Protein AF-A0AAD5XD16-F1 (afdb_monomer_lite)

Radius of gyration: 29.15 Å; chains: 1; bounding box: 77×68×54 Å

pLDDT: mean 79.13, std 23.26, range [34.31, 98.69]

InterPro domains:
  IPR008979 Galactose-binding-like domain superfamily [SSF49785] (7-141)
  IPR033558 Intraflagellar transport protein 25 [PTHR33906] (13-146)

Organism: NCBI:txid109957

Secondary structure (DSSP, 8-state):
-------EE--S-EEEEES---TTS-GGGGGSS-SSS-EE--SSSPEEEEEEEEEEEEEEEEEEEEESEEEEEEEEE-SSSS--PEEEEEEE-PPPTTSPPEEEEEEPPGGG-SGGG-EEEEEEEEEEESSS--EEEEEEEEEEEPPP--------------------------------------------------

Foldseek 3Di:
DDPPVPWAWQPPKDKDDWPDDDPQQGCCQQAPPDLPGWHKDDAADWIKIKIFGPAWWQWFKKKWWKAQFFKKWKWFFNDPDPDPTHTQDIDGFDHDPPRGTGIDMDTRDPVQPDSRNTGRMMMMIRGDGNDRMMITRYMIITTGHDDDDPPPPDDPDDDDDDDDDDDDDDDDDDDDDDDDDDDDDDDDDDDDDDDDDD

Sequence (198 aa):
MSLDSTSSNISHLRVSMATSADSRFPIENIIDGTSKSFWVSTGLYPQEFIISLPTLYVVKKITIWSMKVAAWTISRTGNEKKFDFDEFYSEEIEDSPDLSLQLTTFTVAYSDLSCASAAKHIKFTIQRGHNDFCAVHRVVIQGEAVPEREENIHERGTARSDTDDSDENENEERSDRGGDGEKSRNSRVVVVGGRKQK

Structure (mmCIF, N/CA/C/O backbone):
data_AF-A0AAD5XD16-F1
#
_entry.id   AF-A0AAD5XD16-F1
#
loop_
_atom_site.group_PDB
_atom_site.id
_atom_site.type_symbol
_atom_site.label_atom_id
_atom_site.label_alt_id
_atom_site.label_comp_id
_atom_site.label_asym_id
_atom_site.label_entity_id
_atom_site.label_seq_id
_atom_site.pdbx_PDB_ins_code
_atom_site.Cartn_x
_atom_site.Cartn_y
_atom_site.Cartn_z
_atom_site.occupancy
_atom_site.B_iso_or_equiv
_atom_site.auth_seq_id
_atom_site.auth_comp_id
_atom_site.auth_asym_id
_atom_site.auth_atom_id
_atom_site.pdbx_PDB_model_num
ATOM 1 N N . MET A 1 1 ? 9.671 2.032 35.298 1.00 35.72 1 MET A N 1
ATOM 2 C CA . MET A 1 1 ? 9.586 0.954 34.291 1.00 35.72 1 MET A CA 1
ATOM 3 C C . MET A 1 1 ? 8.811 1.525 33.120 1.00 35.72 1 MET A C 1
ATOM 5 O O . MET A 1 1 ? 7.655 1.873 33.307 1.00 35.72 1 MET A O 1
ATOM 9 N N . SER A 1 2 ? 9.485 1.779 31.998 1.00 38.62 2 SER A N 1
ATOM 10 C CA . SER A 1 2 ? 8.863 2.381 30.814 1.00 38.62 2 SER A CA 1
ATOM 11 C C . SER A 1 2 ? 8.093 1.292 30.072 1.00 38.62 2 SER A C 1
ATOM 13 O O . SER A 1 2 ? 8.678 0.256 29.766 1.00 38.62 2 SER A O 1
ATOM 15 N N . LEU A 1 3 ? 6.795 1.490 29.843 1.00 42.66 3 LEU A N 1
ATOM 16 C CA . LEU A 1 3 ? 6.009 0.632 28.958 1.00 42.66 3 LEU A CA 1
ATOM 17 C C . LEU A 1 3 ? 6.445 0.949 27.530 1.00 42.66 3 LEU A C 1
ATOM 19 O O . LEU A 1 3 ? 6.000 1.930 26.941 1.00 42.66 3 LEU A O 1
ATOM 23 N N . ASP A 1 4 ? 7.370 0.154 27.009 1.00 44.97 4 ASP A N 1
ATOM 24 C CA . ASP A 1 4 ? 7.726 0.183 25.598 1.00 44.97 4 ASP A CA 1
ATOM 25 C C . ASP A 1 4 ? 6.570 -0.490 24.844 1.00 44.97 4 ASP A C 1
ATOM 27 O O . ASP A 1 4 ? 6.489 -1.718 24.764 1.00 44.97 4 ASP A O 1
ATOM 31 N N . SER A 1 5 ? 5.589 0.310 24.411 1.00 53.25 5 SER A N 1
ATOM 32 C CA . SER A 1 5 ? 4.472 -0.161 23.587 1.00 53.25 5 SER A CA 1
ATOM 33 C C . SER A 1 5 ? 5.071 -0.686 22.285 1.00 53.25 5 SER A C 1
ATOM 35 O O . SER A 1 5 ? 5.467 0.076 21.404 1.00 53.25 5 SER A O 1
ATOM 37 N N . THR A 1 6 ? 5.274 -2.000 22.205 1.00 57.94 6 THR A N 1
ATOM 38 C CA . THR A 1 6 ? 5.971 -2.613 21.078 1.00 57.94 6 THR A CA 1
ATOM 39 C C . THR A 1 6 ? 5.016 -2.600 19.891 1.00 57.94 6 THR A C 1
ATOM 41 O O . THR A 1 6 ? 4.072 -3.389 19.836 1.00 57.94 6 THR A O 1
ATOM 44 N N . SER A 1 7 ? 5.217 -1.674 18.953 1.00 70.00 7 SER A N 1
ATOM 45 C CA . SER A 1 7 ? 4.398 -1.591 17.744 1.00 70.00 7 SER A CA 1
ATOM 46 C C . SER A 1 7 ? 4.435 -2.932 17.004 1.00 70.00 7 SER A C 1
ATOM 48 O O . SER A 1 7 ? 5.507 -3.467 16.709 1.00 70.00 7 SER A O 1
ATOM 50 N N . SER A 1 8 ? 3.262 -3.496 16.723 1.00 89.06 8 SER A N 1
ATOM 51 C CA . SER A 1 8 ? 3.127 -4.853 16.183 1.00 89.06 8 SER A CA 1
ATOM 52 C C . SER A 1 8 ? 2.719 -4.826 14.713 1.00 89.06 8 SER A C 1
ATOM 54 O O . SER A 1 8 ? 2.194 -3.826 14.222 1.00 89.06 8 SER A O 1
ATOM 56 N N . ASN A 1 9 ? 2.978 -5.921 13.992 1.00 95.94 9 ASN A N 1
ATOM 57 C CA . ASN A 1 9 ? 2.457 -6.088 12.637 1.00 95.94 9 ASN A CA 1
ATOM 58 C C . ASN A 1 9 ? 0.928 -6.148 12.694 1.00 95.94 9 ASN A C 1
ATOM 60 O O . ASN A 1 9 ? 0.368 -6.984 13.402 1.00 95.94 9 ASN A O 1
ATOM 64 N N . ILE A 1 10 ? 0.264 -5.302 11.912 1.00 96.25 10 ILE A N 1
ATOM 65 C CA . ILE A 1 10 ? -1.191 -5.318 11.799 1.00 96.25 10 ILE A CA 1
ATOM 66 C C . ILE A 1 10 ? -1.591 -6.534 10.959 1.00 96.25 10 ILE A C 1
ATOM 68 O O . ILE A 1 10 ? -1.175 -6.674 9.808 1.00 96.25 10 ILE A O 1
ATOM 72 N N . SER A 1 11 ? -2.389 -7.425 11.543 1.00 95.50 11 SER A N 1
ATOM 73 C CA . SER A 1 11 ? -2.959 -8.593 10.871 1.00 95.50 11 SER A CA 1
ATOM 74 C C . SER A 1 11 ? -4.363 -8.298 10.326 1.00 95.50 11 SER A C 1
ATOM 76 O O . SER A 1 11 ? -4.919 -7.224 10.543 1.00 95.50 11 SER A O 1
ATOM 78 N N . HIS A 1 12 ? -4.942 -9.254 9.589 1.00 95.56 12 HIS A N 1
ATOM 79 C CA . HIS A 1 12 ? -6.301 -9.157 9.025 1.00 95.56 12 HIS A CA 1
ATOM 80 C C . HIS A 1 12 ? -6.532 -7.936 8.122 1.00 95.56 12 HIS A C 1
ATOM 82 O O . HIS A 1 12 ? -7.650 -7.431 8.009 1.00 95.56 12 HIS A O 1
ATOM 88 N N . LEU A 1 13 ? -5.471 -7.491 7.450 1.00 98.00 13 LEU A N 1
ATOM 89 C CA . LEU A 1 13 ? -5.547 -6.482 6.404 1.00 98.00 13 LEU A CA 1
ATOM 90 C C . LEU A 1 13 ? -6.487 -6.952 5.290 1.00 98.00 13 LEU A C 1
ATOM 92 O O . LEU A 1 13 ? -6.561 -8.144 4.978 1.00 98.00 13 LEU A O 1
ATOM 96 N N . ARG A 1 14 ? -7.187 -6.008 4.660 1.00 98.00 14 ARG A N 1
ATOM 97 C CA . ARG A 1 14 ? -7.963 -6.275 3.445 1.00 98.00 14 ARG A CA 1
ATOM 98 C C . ARG A 1 14 ? -7.629 -5.267 2.373 1.00 98.00 14 ARG A C 1
ATOM 100 O O . ARG A 1 14 ? -7.673 -4.065 2.624 1.00 98.00 14 ARG A O 1
ATOM 107 N N . VAL A 1 15 ? -7.370 -5.739 1.162 1.00 97.12 15 VAL A N 1
ATOM 108 C CA . VAL A 1 15 ? -7.329 -4.839 0.015 1.00 97.12 15 VAL A CA 1
ATOM 109 C C . VAL A 1 15 ? -8.758 -4.532 -0.404 1.00 97.12 15 VAL A C 1
ATOM 111 O O . VAL A 1 15 ? -9.617 -5.407 -0.445 1.00 97.12 15 VAL A O 1
ATOM 114 N N . SER A 1 16 ? -9.033 -3.256 -0.629 1.00 94.62 16 SER A N 1
ATOM 115 C CA . SER A 1 16 ? -10.391 -2.755 -0.815 1.00 94.62 16 SER A CA 1
ATOM 116 C C . SER A 1 16 ? -10.611 -2.042 -2.146 1.00 94.62 16 SER A C 1
ATOM 118 O O . SER A 1 16 ? -11.752 -1.731 -2.483 1.00 94.62 16 SER A O 1
ATOM 120 N N . MET A 1 17 ? -9.522 -1.776 -2.869 1.00 95.94 17 MET A N 1
ATOM 121 C CA . MET A 1 17 ? -9.494 -1.215 -4.213 1.00 95.94 17 MET A CA 1
ATOM 122 C C . MET A 1 17 ? -8.108 -1.461 -4.814 1.00 95.94 17 MET A C 1
ATOM 124 O O . MET A 1 17 ? -7.110 -1.351 -4.099 1.00 95.94 17 MET A O 1
ATOM 128 N N . ALA A 1 18 ? -8.059 -1.709 -6.119 1.00 97.25 18 ALA A N 1
ATOM 129 C CA . ALA A 1 18 ? -6.879 -1.533 -6.952 1.00 97.25 18 ALA A CA 1
ATOM 130 C C . ALA A 1 18 ? -7.304 -1.010 -8.323 1.00 97.25 18 ALA A C 1
ATOM 132 O O . ALA A 1 18 ? -8.383 -1.334 -8.815 1.00 97.25 18 ALA A O 1
ATOM 133 N N . THR A 1 19 ? -6.449 -0.202 -8.930 1.00 95.50 19 THR A N 1
ATOM 134 C CA . THR A 1 19 ? -6.629 0.332 -10.293 1.00 95.50 19 THR A CA 1
ATOM 135 C C . THR A 1 19 ? -6.419 -0.723 -11.381 1.00 95.50 19 THR A C 1
ATOM 137 O O . THR A 1 19 ? -6.989 -0.603 -12.461 1.00 95.50 19 THR A O 1
ATOM 140 N N . SER A 1 20 ? -5.659 -1.781 -11.080 1.00 94.06 20 SER A N 1
ATOM 141 C CA . SER A 1 20 ? -5.375 -2.895 -11.988 1.00 94.06 20 SER A CA 1
ATOM 142 C C . SER A 1 20 ? -5.790 -4.233 -11.390 1.00 94.06 20 SER A C 1
ATOM 144 O O . SER A 1 20 ? -5.615 -4.462 -10.192 1.00 94.06 20 SER A O 1
ATOM 146 N N . ALA A 1 21 ? -6.312 -5.122 -12.236 1.00 92.06 21 ALA A N 1
ATOM 147 C CA . ALA A 1 21 ? -6.878 -6.406 -11.828 1.00 92.06 21 ALA A CA 1
ATOM 148 C C . ALA A 1 21 ? -6.532 -7.522 -12.831 1.00 92.06 21 ALA A C 1
ATOM 150 O O . ALA A 1 21 ? -7.394 -8.022 -13.554 1.00 92.06 21 ALA A O 1
ATOM 151 N N . ASP A 1 22 ? -5.260 -7.926 -12.879 1.00 94.00 22 ASP A N 1
ATOM 152 C CA . ASP A 1 22 ? -4.870 -9.166 -13.558 1.00 94.00 22 ASP A CA 1
ATOM 153 C C . ASP A 1 22 ? -5.142 -10.362 -12.634 1.00 94.00 22 ASP A C 1
ATOM 155 O O . ASP A 1 22 ? -4.536 -10.495 -11.574 1.00 94.00 22 ASP A O 1
ATOM 159 N N . SER A 1 23 ? -6.036 -11.262 -13.049 1.00 94.25 23 SER A N 1
ATOM 160 C CA . SER A 1 23 ? -6.409 -12.458 -12.273 1.00 94.25 23 SER A CA 1
ATOM 161 C C . SER A 1 23 ? -5.243 -13.395 -11.925 1.00 94.25 23 SER A C 1
ATOM 163 O O . SER A 1 23 ? -5.351 -14.173 -10.979 1.00 94.25 23 SER A O 1
ATOM 165 N N . ARG A 1 24 ? -4.128 -13.336 -12.668 1.00 96.50 24 ARG A N 1
ATOM 166 C CA . ARG A 1 24 ? -2.917 -14.132 -12.400 1.00 96.50 24 ARG A CA 1
ATOM 167 C C . ARG A 1 24 ? -2.070 -13.538 -11.276 1.00 96.50 24 ARG A C 1
ATOM 169 O O . ARG A 1 24 ? -1.304 -14.262 -10.645 1.00 96.50 24 ARG A O 1
ATOM 176 N N . PHE A 1 25 ? -2.212 -12.235 -11.039 1.00 96.69 25 PHE A N 1
ATOM 177 C CA . PHE A 1 25 ? -1.452 -11.447 -10.071 1.00 96.69 25 PHE A CA 1
ATOM 178 C C . PHE A 1 25 ? -2.421 -10.622 -9.205 1.00 96.69 25 PHE A C 1
ATOM 180 O O . PHE A 1 25 ? -2.408 -9.388 -9.261 1.00 96.69 25 PHE A O 1
ATOM 187 N N . PRO A 1 26 ? -3.319 -11.292 -8.454 1.00 9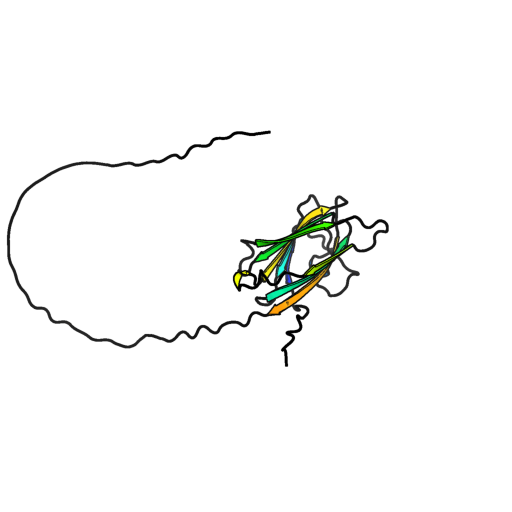7.00 26 PRO A N 1
ATOM 188 C CA . PRO A 1 26 ? -4.368 -10.628 -7.690 1.00 97.00 26 PRO A CA 1
ATOM 189 C C . PRO A 1 26 ? -3.789 -9.683 -6.634 1.00 97.00 26 PRO A C 1
ATOM 191 O O . PRO A 1 26 ? -2.705 -9.911 -6.093 1.00 97.00 26 PRO A O 1
ATOM 194 N N . ILE A 1 27 ? -4.526 -8.616 -6.323 1.00 97.81 27 ILE A N 1
ATOM 195 C CA . ILE A 1 27 ? -4.061 -7.576 -5.398 1.00 97.81 27 ILE A CA 1
ATOM 196 C C . ILE A 1 27 ? -3.831 -8.110 -3.978 1.00 97.81 27 ILE A C 1
ATOM 198 O O . ILE A 1 27 ? -2.969 -7.624 -3.250 1.00 97.81 27 ILE A O 1
ATOM 202 N N . GLU A 1 28 ? -4.548 -9.158 -3.588 1.00 97.81 28 GLU A N 1
ATOM 203 C CA . GLU A 1 28 ? -4.430 -9.817 -2.290 1.00 97.81 28 GLU A CA 1
ATOM 204 C C . GLU A 1 28 ? -3.030 -10.396 -2.041 1.00 97.81 28 GLU A C 1
ATOM 206 O O . GLU A 1 28 ? -2.632 -10.525 -0.882 1.00 97.81 28 GLU A O 1
ATOM 211 N N . ASN A 1 29 ? -2.254 -10.663 -3.100 1.00 98.44 29 ASN A N 1
ATOM 212 C CA . ASN A 1 29 ? -0.873 -11.135 -2.991 1.00 98.44 29 ASN A CA 1
ATOM 213 C C . ASN A 1 29 ? 0.009 -10.182 -2.171 1.00 98.44 29 ASN A C 1
ATOM 215 O O . ASN A 1 29 ? 0.912 -10.633 -1.482 1.00 98.44 29 ASN A O 1
ATOM 219 N N . ILE A 1 30 ? -0.267 -8.871 -2.169 1.00 98.50 30 ILE A N 1
ATOM 220 C CA . ILE A 1 30 ? 0.584 -7.906 -1.453 1.00 98.50 30 ILE A CA 1
ATOM 221 C C . ILE A 1 30 ? 0.497 -8.042 0.079 1.00 98.50 30 ILE A C 1
ATOM 223 O O . ILE A 1 30 ? 1.334 -7.486 0.789 1.00 98.50 30 ILE A O 1
ATOM 227 N N . ILE A 1 31 ? -0.517 -8.738 0.605 1.00 98.19 31 ILE A N 1
ATOM 228 C CA . ILE A 1 31 ? -0.761 -8.917 2.047 1.00 98.19 31 ILE A CA 1
ATOM 229 C C . ILE A 1 31 ? -0.809 -10.395 2.472 1.00 98.19 31 ILE A C 1
ATOM 231 O O . ILE A 1 31 ? -1.225 -10.697 3.591 1.00 98.19 31 ILE A O 1
ATOM 235 N N . ASP A 1 32 ? -0.375 -11.324 1.619 1.00 96.94 32 ASP A N 1
ATOM 236 C CA . ASP A 1 32 ? -0.444 -12.771 1.884 1.00 96.94 32 ASP A CA 1
ATOM 237 C C . ASP A 1 32 ? 0.680 -13.303 2.804 1.00 96.94 32 ASP A C 1
ATOM 239 O O . ASP A 1 32 ? 0.681 -14.467 3.210 1.00 96.94 32 ASP A O 1
ATOM 243 N N . GLY A 1 33 ? 1.634 -12.440 3.163 1.00 94.62 33 GLY A N 1
ATOM 244 C CA . GLY A 1 33 ? 2.733 -12.746 4.076 1.00 94.62 33 GLY A CA 1
ATOM 245 C C . GLY A 1 33 ? 4.003 -13.292 3.416 1.00 94.62 33 GLY A C 1
ATOM 246 O O . GLY A 1 33 ? 4.981 -13.534 4.132 1.00 94.62 33 GLY A O 1
ATOM 247 N N . THR A 1 34 ? 4.048 -13.433 2.089 1.00 95.69 34 THR A N 1
ATOM 248 C CA . THR A 1 34 ? 5.254 -13.794 1.325 1.00 95.69 34 THR A CA 1
ATOM 249 C C . THR A 1 34 ? 5.676 -12.658 0.385 1.00 95.69 34 THR A C 1
ATOM 251 O O . THR A 1 34 ? 5.002 -11.647 0.271 1.00 95.69 34 THR A O 1
ATOM 254 N N . SER A 1 35 ? 6.861 -12.764 -0.219 1.00 95.62 35 SER A N 1
ATOM 255 C CA . SER A 1 35 ? 7.341 -11.860 -1.281 1.00 95.62 35 SER A CA 1
ATOM 256 C C . SER A 1 35 ? 7.492 -12.573 -2.631 1.00 95.62 35 SER A C 1
ATOM 258 O O . SER A 1 35 ? 8.061 -12.026 -3.574 1.00 95.62 35 SER A O 1
ATOM 260 N N . LYS A 1 36 ? 7.035 -13.831 -2.711 1.00 96.56 36 LYS A N 1
ATOM 261 C CA . LYS A 1 36 ? 7.118 -14.673 -3.916 1.00 96.56 36 LYS A CA 1
ATOM 262 C C . LYS A 1 36 ? 5.956 -14.438 -4.884 1.00 96.56 36 LYS A C 1
ATOM 264 O O . LYS A 1 36 ? 6.118 -14.647 -6.080 1.00 96.56 36 LYS A O 1
ATOM 269 N N . SER A 1 37 ? 4.802 -14.056 -4.355 1.00 97.62 37 SER A N 1
ATOM 270 C CA . SER A 1 37 ? 3.632 -13.592 -5.095 1.00 97.62 37 SER A CA 1
ATOM 271 C C . SER A 1 37 ? 3.691 -12.067 -5.225 1.00 97.62 37 SER A C 1
ATOM 273 O O . SER A 1 37 ? 4.488 -11.408 -4.553 1.00 97.62 37 SER A O 1
ATOM 275 N N . PHE A 1 38 ? 2.896 -11.507 -6.135 1.00 98.31 38 PHE A N 1
ATOM 276 C CA . PHE A 1 38 ? 2.814 -10.062 -6.327 1.00 98.31 38 PHE A CA 1
ATOM 277 C C . PHE A 1 38 ? 1.514 -9.655 -7.011 1.00 98.31 38 PHE A C 1
ATOM 279 O O . PHE A 1 38 ? 0.863 -10.463 -7.679 1.00 98.31 38 PHE A O 1
ATOM 286 N N . TRP A 1 39 ? 1.174 -8.383 -6.852 1.00 98.38 39 TRP A N 1
ATOM 287 C CA . TRP A 1 39 ? 0.275 -7.658 -7.737 1.00 98.38 39 TRP A CA 1
ATOM 288 C C . TRP A 1 39 ? 1.086 -6.911 -8.787 1.00 98.38 39 TRP A C 1
ATOM 290 O O . TRP A 1 39 ? 2.184 -6.434 -8.493 1.00 98.38 39 TRP A O 1
ATOM 300 N N . VAL A 1 40 ? 0.541 -6.784 -9.993 1.00 97.50 40 VAL A N 1
ATOM 301 C CA . VAL A 1 40 ? 1.161 -6.029 -11.084 1.00 97.50 40 VAL A CA 1
ATOM 302 C C . VAL A 1 40 ? 0.229 -4.917 -11.547 1.00 97.50 40 VAL A C 1
ATOM 304 O O . VAL A 1 40 ? -0.982 -5.119 -11.678 1.00 97.50 40 VAL A O 1
ATOM 307 N N . SER A 1 41 ? 0.793 -3.742 -11.812 1.00 96.19 41 SER A N 1
ATOM 308 C CA . SER A 1 41 ? 0.053 -2.686 -12.486 1.00 96.19 41 SER A CA 1
ATOM 309 C C . SER A 1 41 ? -0.188 -3.047 -13.951 1.00 96.19 41 SER A C 1
ATOM 311 O O . SER A 1 41 ? 0.607 -3.730 -14.595 1.00 96.19 41 SER A O 1
ATOM 313 N N . THR A 1 42 ? -1.287 -2.549 -14.500 1.00 89.44 42 THR A N 1
ATOM 314 C CA . THR A 1 42 ? -1.633 -2.648 -15.914 1.00 89.44 42 THR A CA 1
ATOM 315 C C . THR A 1 42 ? -2.090 -1.274 -16.394 1.00 89.44 42 THR A C 1
ATOM 317 O O . THR A 1 42 ? -3.119 -0.765 -15.957 1.00 89.44 42 THR A O 1
ATOM 320 N N . GLY A 1 43 ? -1.324 -0.657 -17.292 1.00 79.25 43 GLY A N 1
ATOM 321 C CA . GLY A 1 43 ? -1.666 0.621 -17.910 1.00 79.25 43 GLY A CA 1
ATOM 322 C C . GLY A 1 43 ? -0.798 1.776 -17.423 1.00 79.25 43 GLY A C 1
ATOM 323 O O . GLY A 1 43 ? 0.321 1.581 -16.967 1.00 79.25 43 GLY A O 1
ATOM 324 N N . LEU A 1 44 ? -1.318 2.993 -17.572 1.00 91.31 44 LEU A N 1
ATOM 325 C CA . LEU A 1 44 ? -0.585 4.227 -17.297 1.00 91.31 44 LEU A CA 1
ATOM 326 C C . LEU A 1 44 ? -0.612 4.579 -15.807 1.00 91.31 44 LEU A C 1
ATOM 328 O O . LEU A 1 44 ? -1.551 4.231 -15.092 1.00 91.31 44 LEU A O 1
ATOM 332 N N . TYR A 1 45 ? 0.408 5.303 -15.357 1.00 96.75 45 TYR A N 1
ATOM 333 C CA . TYR A 1 45 ? 0.437 5.906 -14.027 1.00 96.75 45 TYR A CA 1
ATOM 334 C C . TYR A 1 45 ? -0.484 7.143 -13.957 1.00 96.75 45 TYR A C 1
ATOM 336 O O . TYR A 1 45 ? -0.660 7.822 -14.974 1.00 96.75 45 TYR A O 1
ATOM 344 N N . PRO A 1 46 ? -1.050 7.472 -12.780 1.00 97.62 46 PRO A N 1
ATOM 345 C CA . PRO A 1 46 ? -0.838 6.821 -11.489 1.00 97.62 46 PRO A CA 1
ATOM 346 C C . PRO A 1 46 ? -1.602 5.502 -11.336 1.00 97.62 46 PRO A C 1
ATOM 348 O O . PRO A 1 46 ? -2.693 5.323 -11.871 1.00 97.62 46 PRO A O 1
ATOM 351 N N . GLN A 1 47 ? -1.026 4.587 -10.561 1.00 97.62 47 GLN A N 1
ATOM 352 C CA . GLN A 1 47 ? -1.650 3.317 -10.194 1.00 97.62 47 GLN A CA 1
ATOM 353 C C . GLN A 1 47 ? -1.836 3.284 -8.683 1.00 97.62 47 GLN A C 1
ATOM 355 O O . GLN A 1 47 ? -0.912 3.578 -7.932 1.00 97.62 47 GLN A O 1
ATOM 360 N N . GLU A 1 48 ? -3.036 2.952 -8.228 1.00 97.62 48 GLU A N 1
ATOM 361 C CA . GLU A 1 48 ? -3.404 3.011 -6.815 1.00 97.62 48 GLU A CA 1
ATOM 362 C C . GLU A 1 48 ? -3.946 1.683 -6.297 1.00 97.62 48 GLU A C 1
ATOM 364 O O . GLU A 1 48 ? -4.607 0.938 -7.031 1.00 97.62 48 GLU A O 1
ATOM 369 N N . PHE A 1 49 ? -3.739 1.448 -5.002 1.00 98.31 49 PHE A N 1
ATOM 370 C CA . PHE A 1 49 ? -4.482 0.469 -4.215 1.00 98.31 49 PHE A CA 1
ATOM 371 C C . PHE A 1 49 ? -4.714 0.967 -2.786 1.00 98.31 49 PHE A C 1
ATOM 373 O O . PHE A 1 49 ? -3.991 1.822 -2.269 1.00 98.31 49 PHE A O 1
ATOM 380 N N . ILE A 1 50 ? -5.747 0.424 -2.142 1.00 98.56 50 ILE A N 1
ATOM 381 C CA . ILE A 1 50 ? -6.153 0.813 -0.787 1.00 98.56 50 ILE A CA 1
ATOM 382 C C . ILE A 1 50 ? -6.185 -0.412 0.119 1.00 98.56 50 ILE A C 1
ATOM 384 O O . ILE A 1 50 ? -7.006 -1.315 -0.082 1.00 98.56 50 ILE A O 1
ATOM 388 N N . ILE A 1 51 ? -5.367 -0.392 1.170 1.00 98.56 51 ILE A N 1
ATOM 389 C CA . ILE A 1 51 ? -5.398 -1.375 2.255 1.00 98.56 51 ILE A CA 1
ATOM 390 C C . ILE A 1 51 ? -6.262 -0.827 3.393 1.00 98.56 51 ILE A C 1
ATOM 392 O O . ILE A 1 51 ? -6.039 0.271 3.897 1.00 98.56 51 ILE A O 1
ATOM 396 N N . SER A 1 52 ? -7.260 -1.605 3.797 1.00 98.25 52 SER A N 1
ATOM 397 C CA . SER A 1 52 ? -8.102 -1.351 4.965 1.00 98.25 52 SER A CA 1
ATOM 398 C C . SER A 1 52 ? -7.575 -2.119 6.170 1.00 98.25 52 SER A C 1
ATOM 400 O O . SER A 1 52 ? -7.267 -3.311 6.071 1.00 98.25 52 SER A O 1
ATOM 402 N N . LEU A 1 53 ? -7.488 -1.421 7.298 1.00 97.50 53 LEU A N 1
ATOM 403 C CA . LEU A 1 53 ? -7.097 -1.966 8.591 1.00 97.50 53 LEU A CA 1
ATOM 404 C C . LEU A 1 53 ? -8.344 -2.509 9.314 1.00 97.50 53 LEU A C 1
ATOM 406 O O . LEU A 1 53 ? -9.452 -2.015 9.076 1.00 97.50 53 LEU A O 1
ATOM 410 N N . PRO A 1 54 ? -8.209 -3.524 10.189 1.00 96.25 54 PRO A N 1
ATOM 411 C CA . PRO A 1 54 ? -9.370 -4.120 10.855 1.00 96.25 54 PRO A CA 1
ATOM 412 C C . PRO A 1 54 ? -10.095 -3.113 11.764 1.00 96.25 54 PRO A C 1
ATOM 414 O O . PRO A 1 54 ? -11.322 -3.076 11.809 1.00 96.25 54 PRO A O 1
ATOM 417 N N . THR A 1 55 ? -9.343 -2.226 12.413 1.00 94.38 55 THR A N 1
ATOM 418 C CA . THR A 1 55 ? -9.827 -1.127 13.268 1.00 94.38 55 THR A CA 1
ATOM 419 C C . THR A 1 55 ? -9.005 0.136 12.957 1.00 94.38 55 THR A C 1
ATOM 421 O O . THR A 1 55 ? -8.181 0.113 12.041 1.00 94.38 55 THR A O 1
ATOM 424 N N . LEU A 1 56 ? -9.230 1.243 13.661 1.00 94.00 56 LEU A N 1
ATOM 425 C CA . LEU A 1 56 ? -8.321 2.384 13.640 1.00 94.00 56 LEU A CA 1
ATOM 426 C C . LEU A 1 56 ? -6.957 2.015 14.235 1.00 94.00 56 LEU A C 1
ATOM 428 O O . LEU A 1 56 ? -6.871 1.428 15.314 1.00 94.00 56 LEU A O 1
ATOM 432 N N . TYR A 1 57 ? -5.883 2.394 13.547 1.00 93.88 57 TYR A N 1
ATOM 433 C CA . TYR A 1 57 ? -4.513 2.241 14.037 1.00 93.88 57 TYR A CA 1
ATOM 434 C C . TYR A 1 57 ? -3.725 3.533 13.906 1.00 93.88 57 TYR A C 1
ATOM 436 O O . TYR A 1 57 ? -3.774 4.204 12.877 1.00 93.88 57 TYR A O 1
ATOM 444 N N . VAL A 1 58 ? -2.889 3.811 14.900 1.00 92.25 58 VAL A N 1
ATOM 445 C CA . VAL A 1 58 ? -1.763 4.728 14.736 1.00 92.25 58 VAL A CA 1
ATOM 446 C C . VAL A 1 58 ? -0.647 3.963 14.031 1.00 92.25 58 VAL A C 1
ATOM 448 O O . VAL A 1 58 ? -0.004 3.091 14.622 1.00 92.25 58 VAL A O 1
ATOM 451 N N . VAL A 1 59 ? -0.435 4.266 12.752 1.00 92.62 59 VAL A N 1
ATOM 452 C CA . VAL A 1 59 ? 0.617 3.645 11.935 1.00 92.62 59 VAL A CA 1
ATOM 453 C C . VAL A 1 59 ? 1.978 4.175 12.376 1.00 92.62 59 VAL A C 1
ATOM 455 O O . VAL A 1 59 ? 2.154 5.374 12.565 1.00 92.62 59 VAL A O 1
ATOM 458 N N . LYS A 1 60 ? 2.948 3.277 12.542 1.00 92.12 60 LYS A N 1
ATOM 459 C CA . LYS A 1 60 ? 4.300 3.589 13.030 1.00 92.12 60 LYS A CA 1
ATOM 460 C C . LYS A 1 60 ? 5.364 3.323 11.987 1.00 92.12 60 LYS A C 1
ATOM 462 O O . LYS A 1 60 ? 6.338 4.062 11.903 1.00 92.12 60 LYS A O 1
ATOM 467 N N . LYS A 1 61 ? 5.188 2.270 11.193 1.00 94.50 61 LYS A N 1
ATOM 468 C CA . LYS A 1 61 ? 6.144 1.879 10.163 1.00 94.50 61 LYS A CA 1
ATOM 469 C C . LYS A 1 61 ? 5.440 1.149 9.036 1.00 94.50 61 LYS A C 1
ATOM 471 O O . LYS A 1 61 ? 4.533 0.353 9.277 1.00 94.50 61 LYS A O 1
ATOM 476 N N . ILE A 1 62 ? 5.888 1.412 7.819 1.00 97.19 62 ILE A N 1
ATOM 477 C CA . ILE A 1 62 ? 5.475 0.679 6.630 1.00 97.19 62 ILE A CA 1
ATOM 478 C C . ILE A 1 62 ? 6.736 0.170 5.941 1.00 97.19 62 ILE A C 1
ATOM 480 O O . ILE A 1 62 ? 7.718 0.899 5.788 1.00 97.19 62 ILE A O 1
ATOM 484 N N . THR A 1 63 ? 6.700 -1.096 5.538 1.00 98.38 63 THR A N 1
ATOM 485 C CA . THR A 1 63 ? 7.729 -1.719 4.711 1.00 98.38 63 THR A CA 1
ATOM 486 C C . THR A 1 63 ? 7.085 -2.300 3.458 1.00 98.38 63 THR A C 1
ATOM 488 O O . THR A 1 63 ? 6.103 -3.040 3.547 1.00 98.38 63 THR A O 1
ATOM 491 N N . ILE A 1 64 ? 7.644 -1.966 2.298 1.00 98.50 64 ILE A N 1
ATOM 492 C CA . ILE A 1 64 ? 7.141 -2.329 0.975 1.00 98.50 64 ILE A CA 1
ATOM 493 C C . ILE A 1 64 ? 8.262 -3.016 0.200 1.00 98.50 64 ILE A C 1
ATOM 495 O O . ILE A 1 64 ? 9.373 -2.495 0.111 1.00 98.50 64 ILE A O 1
ATOM 499 N N . TRP A 1 65 ? 7.946 -4.162 -0.393 1.00 98.50 65 TRP A N 1
ATOM 500 C CA . TRP A 1 65 ? 8.770 -4.812 -1.405 1.00 98.50 65 TRP A CA 1
ATOM 501 C C . TRP A 1 65 ? 8.112 -4.610 -2.763 1.00 98.50 65 TRP A C 1
ATOM 503 O O . TRP A 1 65 ? 6.961 -5.010 -2.958 1.00 98.50 65 TRP A O 1
ATOM 513 N N . SER A 1 66 ? 8.832 -4.000 -3.696 1.00 98.06 66 SER A N 1
ATOM 514 C CA . SER A 1 66 ? 8.314 -3.658 -5.022 1.00 98.06 66 SER A CA 1
ATOM 515 C C . SER A 1 66 ? 9.343 -3.901 -6.126 1.00 98.06 66 SER A C 1
ATOM 517 O O . SER A 1 66 ? 10.499 -4.216 -5.851 1.00 98.06 66 SER A O 1
ATOM 519 N N . MET A 1 67 ? 8.913 -3.800 -7.380 1.00 97.25 67 MET A N 1
ATOM 520 C CA . MET A 1 67 ? 9.780 -3.818 -8.555 1.00 97.25 67 MET A CA 1
ATOM 521 C C . MET A 1 67 ? 9.341 -2.751 -9.546 1.00 97.25 67 MET A C 1
ATOM 523 O O . MET A 1 67 ? 8.147 -2.605 -9.819 1.00 97.25 67 MET A O 1
ATOM 527 N N . LYS A 1 68 ? 10.325 -2.076 -10.147 1.00 96.56 68 LYS A N 1
ATOM 528 C CA . LYS A 1 68 ? 10.136 -1.044 -11.176 1.00 96.56 68 LYS A CA 1
ATOM 529 C C . LYS A 1 68 ? 9.246 0.114 -10.736 1.00 96.56 68 LYS A C 1
ATOM 531 O O . LYS A 1 68 ? 8.683 0.796 -11.589 1.00 96.56 68 LYS A O 1
ATOM 536 N N . VAL A 1 69 ? 9.161 0.392 -9.437 1.00 97.69 69 VAL A N 1
ATOM 537 C CA . VAL A 1 69 ? 8.540 1.630 -8.972 1.00 97.69 69 VAL A CA 1
ATOM 538 C C . VAL A 1 69 ? 9.588 2.732 -8.883 1.00 97.69 69 VAL A C 1
ATOM 540 O O . VAL A 1 69 ? 10.681 2.500 -8.377 1.00 97.69 69 VAL A O 1
ATOM 543 N N . ALA A 1 70 ? 9.248 3.914 -9.393 1.00 97.94 70 ALA A N 1
ATOM 544 C CA . ALA A 1 70 ? 10.109 5.089 -9.373 1.00 97.94 70 ALA A CA 1
ATOM 545 C C . ALA A 1 70 ? 9.644 6.132 -8.357 1.00 97.94 70 ALA A C 1
ATOM 547 O O . ALA A 1 70 ? 10.477 6.830 -7.801 1.00 97.94 70 ALA A O 1
ATOM 548 N N . ALA A 1 71 ? 8.340 6.243 -8.092 1.00 98.38 71 ALA A N 1
ATOM 549 C CA . ALA A 1 71 ? 7.827 7.210 -7.129 1.00 98.38 71 ALA A CA 1
ATOM 550 C C . ALA A 1 71 ? 6.510 6.750 -6.503 1.00 98.38 71 ALA A C 1
ATOM 552 O O . ALA A 1 71 ? 5.607 6.304 -7.221 1.00 98.38 71 ALA A O 1
ATOM 553 N N . TRP A 1 72 ? 6.372 6.935 -5.190 1.00 97.31 72 TRP A N 1
ATOM 554 C CA . TRP A 1 72 ? 5.111 6.737 -4.473 1.00 97.31 72 TRP A CA 1
ATOM 555 C C . TRP A 1 72 ? 4.696 7.984 -3.710 1.00 97.31 72 TRP A C 1
ATOM 557 O O . TRP A 1 72 ? 5.537 8.697 -3.171 1.00 97.31 72 TRP A O 1
ATOM 567 N N . THR A 1 73 ? 3.386 8.151 -3.558 1.00 97.88 73 THR A N 1
ATOM 568 C CA . THR A 1 73 ? 2.800 8.874 -2.430 1.00 97.88 73 THR A CA 1
ATOM 569 C C . THR A 1 73 ? 1.954 7.915 -1.599 1.00 97.88 73 THR A C 1
ATOM 571 O O . THR A 1 73 ? 1.319 6.992 -2.123 1.00 97.88 73 THR A O 1
ATOM 574 N N . ILE A 1 74 ? 1.970 8.095 -0.281 1.00 97.44 74 ILE A N 1
ATOM 575 C CA . ILE A 1 74 ? 1.197 7.288 0.658 1.00 97.44 74 ILE A CA 1
ATOM 576 C C . ILE A 1 74 ? 0.378 8.231 1.523 1.00 97.44 74 ILE A C 1
ATOM 578 O O . ILE A 1 74 ? 0.876 9.181 2.131 1.00 97.44 74 ILE A O 1
ATOM 582 N N . SER A 1 75 ? -0.916 7.954 1.539 1.00 95.88 75 SER A N 1
ATOM 583 C CA . SER A 1 75 ? -1.924 8.771 2.190 1.00 95.88 75 SER A CA 1
ATOM 584 C C . SER A 1 75 ? -2.849 7.892 3.019 1.00 95.88 75 SER A C 1
ATOM 586 O O . SER A 1 75 ? -2.949 6.683 2.794 1.00 95.88 75 SER A O 1
ATOM 588 N N . ARG A 1 76 ? -3.498 8.459 4.028 1.00 95.19 76 ARG A N 1
ATOM 589 C CA . ARG A 1 76 ? -4.379 7.712 4.934 1.00 95.19 76 ARG A CA 1
ATOM 590 C C . ARG A 1 76 ? -5.640 8.498 5.239 1.00 95.19 76 ARG A C 1
ATOM 592 O O . ARG A 1 76 ? -5.667 9.711 5.094 1.00 95.19 76 ARG A O 1
ATOM 599 N N . THR A 1 77 ? -6.658 7.799 5.709 1.00 93.69 77 THR A N 1
ATOM 600 C CA . THR A 1 77 ? -7.835 8.416 6.317 1.00 93.69 77 THR A CA 1
ATOM 601 C C . THR A 1 77 ? -8.276 7.595 7.523 1.00 93.69 77 THR A C 1
ATOM 603 O O . THR A 1 77 ? -8.174 6.362 7.510 1.00 93.69 77 THR A O 1
ATOM 606 N N . GLY A 1 78 ? -8.745 8.276 8.568 1.00 92.50 78 GLY A N 1
ATOM 607 C CA . GLY A 1 78 ? -9.398 7.664 9.730 1.00 92.50 78 GLY A CA 1
ATOM 608 C C . GLY A 1 78 ? -10.897 7.428 9.524 1.00 92.50 78 GLY A C 1
ATOM 609 O O . GLY A 1 78 ? -11.548 6.817 10.366 1.00 92.50 78 GLY A O 1
ATOM 610 N N . ASN A 1 79 ? -11.465 7.898 8.413 1.00 90.19 79 ASN A N 1
ATOM 611 C CA . ASN A 1 79 ? -12.884 7.735 8.123 1.00 90.19 79 ASN A CA 1
ATOM 612 C C . ASN A 1 79 ? -13.207 6.287 7.721 1.00 90.19 79 ASN A C 1
ATOM 614 O O . ASN A 1 79 ? -12.410 5.629 7.060 1.00 90.19 79 ASN A O 1
ATOM 618 N N . GLU A 1 80 ? -14.422 5.819 8.023 1.00 91.31 80 GLU A N 1
ATOM 619 C CA . GLU A 1 80 ? -14.939 4.533 7.505 1.00 91.31 80 GLU A CA 1
ATOM 620 C C . GLU A 1 80 ? -15.166 4.553 5.984 1.00 91.31 80 GLU A C 1
ATOM 622 O O . GLU A 1 80 ? -15.257 3.519 5.320 1.00 91.31 80 GLU A O 1
ATOM 627 N N . LYS A 1 81 ? -15.297 5.751 5.408 1.00 91.56 81 LYS A N 1
ATOM 628 C CA . LYS A 1 81 ? -15.397 5.931 3.963 1.00 91.56 81 LYS A CA 1
ATOM 629 C C . LYS A 1 81 ? -14.004 6.187 3.386 1.00 91.56 81 LYS A C 1
ATOM 631 O O . LYS A 1 81 ? -13.210 6.930 3.947 1.00 91.56 81 LYS A O 1
ATOM 636 N N . LYS A 1 82 ? -13.734 5.604 2.217 1.00 92.25 82 LYS A N 1
ATOM 637 C CA . LYS A 1 82 ? -12.433 5.646 1.527 1.00 92.25 82 LYS A CA 1
ATOM 638 C C . LYS A 1 82 ? -12.278 6.917 0.679 1.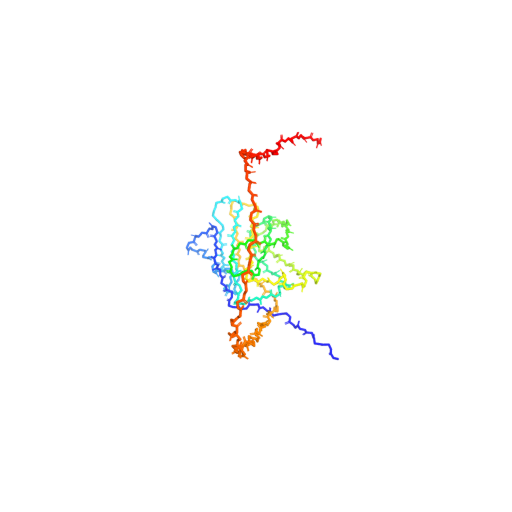00 92.25 82 LYS A C 1
ATOM 640 O O . LYS A 1 82 ? -12.142 6.830 -0.539 1.00 92.25 82 LYS A O 1
ATOM 645 N N . PHE A 1 83 ? -12.346 8.086 1.302 1.00 89.00 83 PHE A N 1
ATOM 646 C CA . PHE A 1 83 ? -12.065 9.382 0.673 1.00 89.00 83 PHE A CA 1
ATOM 647 C C . PHE A 1 83 ? -11.465 10.351 1.704 1.00 89.00 83 PHE A C 1
ATOM 649 O O . PHE A 1 83 ? -11.322 9.977 2.867 1.00 89.00 83 PHE A O 1
ATOM 656 N N . ASP A 1 84 ? -11.095 11.561 1.270 1.00 90.44 84 ASP A N 1
ATOM 657 C CA . ASP A 1 84 ? -10.385 12.562 2.084 1.00 90.44 84 ASP A CA 1
ATOM 658 C C . ASP A 1 84 ? -9.132 11.961 2.731 1.00 90.44 84 ASP A C 1
ATOM 660 O O . ASP A 1 84 ? -9.020 11.821 3.947 1.00 90.44 84 ASP A O 1
ATOM 664 N N . PHE A 1 85 ? -8.227 11.497 1.867 1.00 93.75 85 PHE A N 1
ATOM 665 C CA . PHE A 1 85 ? -6.942 10.959 2.283 1.00 93.75 85 PHE A CA 1
ATOM 666 C C . PHE A 1 85 ? -5.926 12.088 2.456 1.00 93.75 85 PHE A C 1
ATOM 668 O O . PHE A 1 85 ? -5.692 12.849 1.517 1.00 93.75 85 PHE A O 1
ATOM 675 N N . ASP A 1 86 ? -5.262 12.111 3.607 1.00 91.62 86 ASP A N 1
ATOM 676 C CA . ASP A 1 86 ? -4.148 13.007 3.897 1.00 91.62 86 ASP A CA 1
ATOM 677 C C . ASP A 1 86 ? -2.824 12.304 3.582 1.00 91.62 86 ASP A C 1
ATOM 679 O O . ASP A 1 86 ? -2.557 11.197 4.065 1.00 91.62 86 ASP A O 1
ATOM 683 N N . GLU A 1 87 ? -1.997 12.922 2.739 1.00 93.06 87 GLU A N 1
ATOM 684 C CA . GLU A 1 87 ? -0.653 12.430 2.431 1.00 93.06 87 GLU A CA 1
ATOM 685 C C . GLU A 1 87 ? 0.263 12.577 3.648 1.00 93.06 87 GLU A C 1
ATOM 687 O O . GLU A 1 87 ? 0.324 13.635 4.271 1.00 93.06 87 GLU A O 1
ATOM 692 N N . PHE A 1 88 ? 0.994 11.513 3.974 1.00 91.38 88 PHE A N 1
ATOM 693 C CA . PHE A 1 88 ? 1.950 11.511 5.085 1.00 91.38 88 PHE A CA 1
ATOM 694 C C . PHE A 1 88 ? 3.336 10.999 4.683 1.00 91.38 88 PHE A C 1
ATOM 696 O O . PHE A 1 88 ? 4.250 10.994 5.508 1.00 91.38 88 PHE A O 1
ATOM 703 N N . TYR A 1 89 ? 3.508 10.554 3.436 1.00 94.44 89 TYR A N 1
ATOM 704 C CA . TYR A 1 89 ? 4.793 10.105 2.920 1.00 94.44 89 TYR A CA 1
ATOM 705 C C . TYR A 1 89 ? 4.860 10.192 1.393 1.00 94.44 89 TYR A C 1
ATOM 707 O O . TYR A 1 89 ? 3.885 9.899 0.700 1.00 94.44 89 TYR A O 1
ATOM 715 N N . SER A 1 90 ? 6.037 10.544 0.883 1.00 96.00 90 SER A N 1
ATOM 716 C CA . SER A 1 90 ? 6.369 10.557 -0.538 1.00 96.00 90 SER A CA 1
ATOM 717 C C . SER A 1 90 ? 7.857 10.264 -0.703 1.00 96.00 90 SER A C 1
ATOM 719 O O . SER A 1 90 ? 8.672 10.739 0.091 1.00 96.00 90 SER A O 1
ATOM 721 N N . GLU A 1 91 ? 8.210 9.462 -1.703 1.00 96.94 91 GLU A N 1
ATOM 722 C CA . GLU A 1 91 ? 9.595 9.079 -1.979 1.00 96.94 91 GLU A CA 1
ATOM 723 C C . GLU A 1 91 ? 9.803 8.806 -3.473 1.00 96.94 91 GLU A C 1
ATOM 725 O O . GLU A 1 91 ? 8.939 8.241 -4.150 1.00 96.94 91 GLU A O 1
ATOM 730 N N . GLU A 1 92 ? 10.981 9.193 -3.959 1.00 98.25 92 GLU A N 1
ATOM 731 C CA . GLU A 1 92 ? 11.548 8.790 -5.245 1.00 98.25 92 GLU A CA 1
ATOM 732 C C . GLU A 1 92 ? 12.505 7.612 -5.003 1.00 98.25 92 GLU A C 1
ATOM 734 O O . GLU A 1 92 ? 13.365 7.676 -4.125 1.00 98.25 92 GLU A O 1
ATOM 739 N N . ILE A 1 93 ? 12.354 6.536 -5.769 1.00 97.19 93 ILE A N 1
ATOM 740 C CA . ILE A 1 93 ? 13.044 5.259 -5.572 1.00 97.19 93 ILE A CA 1
ATOM 741 C C . ILE A 1 93 ? 13.914 4.980 -6.794 1.00 97.19 93 ILE A C 1
ATOM 743 O O . ILE A 1 93 ? 13.437 5.007 -7.929 1.00 97.19 93 ILE A O 1
ATOM 747 N N . GLU A 1 94 ? 15.187 4.660 -6.578 1.00 96.19 94 GLU A N 1
ATOM 748 C CA . GLU A 1 94 ? 16.090 4.235 -7.650 1.00 96.19 94 GLU A CA 1
ATOM 749 C C . GLU A 1 94 ? 15.722 2.846 -8.191 1.00 96.19 94 GLU A C 1
ATOM 751 O O . GLU A 1 94 ? 15.190 1.994 -7.476 1.00 96.19 94 GLU A O 1
ATOM 756 N N . ASP A 1 95 ? 15.993 2.602 -9.475 1.00 96.12 95 ASP A N 1
ATOM 757 C CA . ASP A 1 95 ? 15.750 1.285 -10.063 1.00 96.12 95 ASP A CA 1
ATOM 758 C C . ASP A 1 95 ? 16.732 0.249 -9.503 1.00 96.12 95 ASP A C 1
ATOM 760 O O . ASP A 1 95 ? 17.886 0.551 -9.197 1.00 96.12 95 ASP A O 1
ATOM 764 N N . SER A 1 96 ? 16.281 -0.999 -9.429 1.00 91.44 96 SER A N 1
ATOM 765 C CA . SER A 1 96 ? 17.159 -2.120 -9.126 1.00 91.44 96 SER A CA 1
ATOM 766 C C . SER A 1 96 ? 17.824 -2.645 -10.413 1.00 91.44 96 SER A C 1
ATOM 768 O O . SER A 1 96 ? 17.116 -3.010 -11.364 1.00 91.44 96 SER A O 1
ATOM 770 N N . PRO A 1 97 ? 19.171 -2.717 -10.470 1.00 82.62 97 PRO A N 1
ATOM 771 C CA . PRO A 1 97 ? 19.907 -3.091 -11.679 1.00 82.62 97 PRO A CA 1
ATOM 772 C C . PRO A 1 97 ? 19.810 -4.584 -12.039 1.00 82.62 97 PRO A C 1
ATOM 774 O O . PRO A 1 97 ? 20.059 -4.944 -13.188 1.00 82.62 97 PRO A O 1
ATOM 777 N N . ASP A 1 98 ? 19.451 -5.458 -11.095 1.00 86.75 98 ASP A N 1
ATOM 778 C CA . ASP A 1 98 ? 19.502 -6.923 -11.231 1.00 86.75 98 ASP A CA 1
ATOM 779 C C . ASP A 1 98 ? 18.130 -7.604 -11.094 1.00 86.75 98 ASP A C 1
ATOM 781 O O . ASP A 1 98 ? 18.047 -8.805 -10.843 1.00 86.75 98 ASP A O 1
ATOM 785 N N . LEU A 1 99 ? 17.044 -6.841 -11.273 1.00 84.62 99 LEU A N 1
ATOM 786 C CA . LEU A 1 99 ? 15.668 -7.300 -11.044 1.00 84.62 99 LEU A CA 1
ATOM 787 C C . LEU A 1 99 ? 15.409 -7.752 -9.594 1.00 84.62 99 LEU A C 1
ATOM 789 O O . LEU A 1 99 ? 14.429 -8.456 -9.340 1.00 84.62 99 LEU A O 1
ATOM 793 N N . SER A 1 100 ? 16.249 -7.353 -8.634 1.00 93.12 100 SER A N 1
ATOM 794 C CA . SER A 1 100 ? 15.954 -7.563 -7.218 1.00 93.12 100 SER A CA 1
ATOM 795 C C . SER A 1 100 ? 14.821 -6.652 -6.733 1.00 93.12 100 SER A C 1
ATOM 797 O O . SER A 1 100 ? 14.493 -5.629 -7.340 1.00 93.12 100 SER A O 1
ATOM 799 N N . LEU A 1 101 ? 14.198 -7.049 -5.620 1.00 97.00 101 LEU A N 1
ATOM 800 C CA . LEU A 1 101 ? 13.125 -6.278 -4.998 1.00 97.00 101 LEU A CA 1
ATOM 801 C C . LEU A 1 101 ? 13.670 -4.965 -4.426 1.00 97.00 101 LEU A C 1
ATOM 803 O O . LEU A 1 101 ? 14.585 -4.968 -3.604 1.00 97.00 101 LEU A O 1
ATOM 807 N N . GLN A 1 102 ? 13.032 -3.860 -4.794 1.00 97.38 102 GLN A N 1
ATOM 808 C CA . GLN A 1 102 ? 13.197 -2.563 -4.150 1.00 97.38 102 GLN A CA 1
ATOM 809 C C . GLN A 1 102 ? 12.539 -2.622 -2.765 1.00 97.38 102 GLN A C 1
ATOM 811 O O . GLN A 1 102 ? 11.348 -2.933 -2.650 1.00 97.38 102 GLN A O 1
ATOM 816 N N . LEU A 1 103 ? 13.318 -2.341 -1.717 1.00 97.19 103 LEU A N 1
ATOM 817 C CA . LEU A 1 103 ? 12.850 -2.297 -0.334 1.00 97.19 103 LEU A CA 1
ATOM 818 C C . LEU A 1 103 ? 12.678 -0.846 0.118 1.00 97.19 103 LEU A C 1
ATOM 820 O O . LEU A 1 103 ? 13.658 -0.181 0.443 1.00 97.19 103 LEU A O 1
ATOM 824 N N . THR A 1 104 ? 11.432 -0.398 0.228 1.00 97.75 104 THR A N 1
ATOM 825 C CA . THR A 1 104 ? 11.096 0.895 0.836 1.00 97.75 104 THR A CA 1
ATOM 826 C C . THR A 1 104 ? 10.657 0.667 2.273 1.00 97.75 104 THR A C 1
ATOM 828 O O . THR A 1 104 ? 9.775 -0.147 2.550 1.00 97.75 104 THR A O 1
ATOM 831 N N . THR A 1 105 ? 11.285 1.363 3.216 1.00 97.31 105 THR A N 1
ATOM 832 C CA . THR A 1 105 ? 10.913 1.327 4.633 1.00 97.31 105 THR A CA 1
ATOM 833 C C . THR A 1 105 ? 10.952 2.723 5.206 1.00 97.31 105 THR A C 1
ATOM 835 O O . THR A 1 105 ? 11.985 3.382 5.149 1.00 97.31 105 THR A O 1
ATOM 838 N N . PHE A 1 106 ? 9.868 3.127 5.856 1.00 94.06 106 PHE A N 1
ATOM 839 C CA . PHE A 1 106 ? 9.820 4.404 6.551 1.00 94.06 106 PHE A CA 1
ATOM 840 C C . PHE A 1 106 ? 9.005 4.306 7.836 1.00 94.06 106 PHE A C 1
ATOM 842 O O . PHE A 1 106 ? 8.090 3.488 7.976 1.00 94.06 106 PHE A O 1
ATOM 849 N N . THR A 1 107 ? 9.370 5.150 8.794 1.00 92.00 107 THR A N 1
ATOM 850 C CA . THR A 1 107 ? 8.670 5.314 10.067 1.00 92.00 107 THR A CA 1
ATOM 851 C C . THR A 1 107 ? 7.852 6.596 10.043 1.00 92.00 107 THR A C 1
ATOM 853 O O . THR A 1 107 ? 8.338 7.628 9.587 1.00 92.00 107 THR A O 1
ATOM 856 N N . VAL A 1 108 ? 6.635 6.546 10.571 1.00 87.44 108 VAL A N 1
ATOM 857 C CA . VAL A 1 108 ? 5.749 7.707 10.687 1.00 87.44 108 VAL A CA 1
ATOM 858 C C . VAL A 1 108 ? 6.126 8.482 11.952 1.00 87.44 108 VAL A C 1
ATOM 860 O O . VAL A 1 108 ? 6.185 7.910 13.043 1.00 87.44 108 VAL A O 1
ATOM 863 N N . ALA A 1 109 ? 6.447 9.769 11.806 1.00 76.31 109 ALA A N 1
ATOM 864 C CA . ALA A 1 109 ? 6.997 10.586 12.886 1.00 76.31 109 ALA A CA 1
ATOM 865 C C . ALA A 1 109 ? 5.974 10.904 13.995 1.00 76.31 109 ALA A C 1
ATOM 867 O O . ALA A 1 109 ? 4.789 11.099 13.751 1.00 76.31 109 ALA A O 1
ATOM 868 N N . TYR A 1 110 ? 6.461 11.037 15.233 1.00 60.06 110 TYR A N 1
ATOM 869 C CA . TYR A 1 110 ? 5.652 11.242 16.444 1.00 60.06 110 TYR A CA 1
ATOM 870 C C . TYR A 1 110 ? 4.944 12.609 16.534 1.00 60.06 110 TYR A C 1
ATOM 872 O O . TYR A 1 110 ? 4.032 12.774 17.338 1.00 60.06 110 TYR A O 1
ATOM 880 N N . SER A 1 111 ? 5.326 13.609 15.738 1.00 61.84 111 SER A N 1
ATOM 881 C CA . SER A 1 111 ? 4.583 14.882 15.688 1.00 61.84 111 SER A CA 1
ATOM 882 C C . SER A 1 111 ? 3.181 14.718 15.094 1.00 61.84 111 SER A C 1
ATOM 884 O O . SER A 1 111 ? 2.324 15.579 15.260 1.00 61.84 111 SER A O 1
ATOM 886 N N . ASP A 1 112 ? 2.947 13.590 14.435 1.00 58.59 112 ASP A N 1
ATOM 887 C CA . ASP A 1 112 ? 1.713 13.216 13.774 1.00 58.59 112 ASP A CA 1
ATOM 888 C C . ASP A 1 112 ? 0.856 12.309 14.681 1.00 58.59 112 ASP A C 1
ATOM 890 O O . ASP A 1 112 ? 0.313 11.318 14.231 1.00 58.59 112 ASP A O 1
ATOM 894 N N . LEU A 1 113 ? 0.794 12.548 15.999 1.00 53.50 113 LEU A N 1
ATOM 895 C CA . LEU A 1 113 ? 0.145 11.640 16.976 1.00 53.50 113 LEU A CA 1
ATOM 896 C C . LEU A 1 113 ? -1.250 12.060 17.454 1.00 53.50 113 LEU A C 1
ATOM 898 O O . LEU A 1 113 ? -1.771 11.498 18.420 1.00 53.50 113 LEU A O 1
ATOM 902 N N . SER A 1 114 ? -1.888 13.035 16.813 1.00 53.78 114 SER A N 1
ATOM 903 C CA . SER A 1 114 ? -3.296 13.309 17.128 1.00 53.78 114 SER A CA 1
ATOM 904 C C . SER A 1 114 ? -4.180 12.127 16.692 1.00 53.78 114 SER A C 1
ATOM 906 O O . SER A 1 114 ? -3.828 11.412 15.759 1.00 53.78 114 SER A O 1
ATOM 908 N N . CYS A 1 115 ? -5.357 11.915 17.298 1.00 47.66 115 CYS A N 1
ATOM 909 C CA . CYS A 1 115 ? -6.327 10.937 16.769 1.00 47.66 115 CYS A CA 1
ATOM 910 C C . CYS A 1 115 ? -6.694 11.195 15.293 1.00 47.66 115 CYS A C 1
ATOM 912 O O . CYS A 1 115 ? -7.124 10.264 14.620 1.00 47.66 115 CYS A O 1
ATOM 914 N N . ALA A 1 116 ? -6.473 12.410 14.769 1.00 57.25 116 ALA A N 1
ATOM 915 C CA . ALA A 1 116 ? -6.615 12.714 13.343 1.00 57.25 116 ALA A CA 1
ATOM 916 C C . ALA A 1 116 ? -5.570 11.999 12.452 1.00 57.25 116 ALA A C 1
ATOM 918 O O . ALA A 1 116 ? -5.692 12.003 11.236 1.00 57.25 116 ALA A O 1
ATOM 919 N N . SER A 1 117 ? -4.562 11.354 13.046 1.00 73.38 117 SER A N 1
ATOM 920 C CA . SER A 1 117 ? -3.539 10.545 12.372 1.00 73.38 117 SER A CA 1
ATOM 921 C C . SER A 1 117 ? -3.835 9.040 12.365 1.00 73.38 117 SER A C 1
ATOM 923 O O . SER A 1 117 ? -3.148 8.253 11.706 1.00 73.38 117 SER A O 1
ATOM 925 N N . ALA A 1 118 ? -4.874 8.600 13.078 1.00 89.25 118 ALA A N 1
ATOM 926 C CA . ALA A 1 118 ? -5.272 7.205 13.010 1.00 89.25 118 ALA A CA 1
ATOM 927 C C . ALA A 1 118 ? -5.743 6.857 11.588 1.00 89.25 118 ALA A C 1
ATOM 929 O O . ALA A 1 118 ? -6.493 7.601 10.960 1.00 89.25 118 ALA A O 1
ATOM 930 N N . ALA A 1 119 ? -5.307 5.709 11.082 1.00 93.75 119 ALA A N 1
ATOM 931 C CA . ALA A 1 119 ? -5.714 5.187 9.791 1.00 93.75 119 ALA A CA 1
ATOM 932 C C . ALA A 1 119 ? -6.764 4.092 9.983 1.00 93.75 119 ALA A C 1
ATOM 934 O O . ALA A 1 119 ? -6.562 3.159 10.760 1.00 93.75 119 ALA A O 1
ATOM 935 N N . LYS A 1 120 ? -7.854 4.173 9.224 1.00 95.62 120 LYS A N 1
ATOM 936 C CA . LYS A 1 120 ? -8.724 3.038 8.895 1.00 95.62 12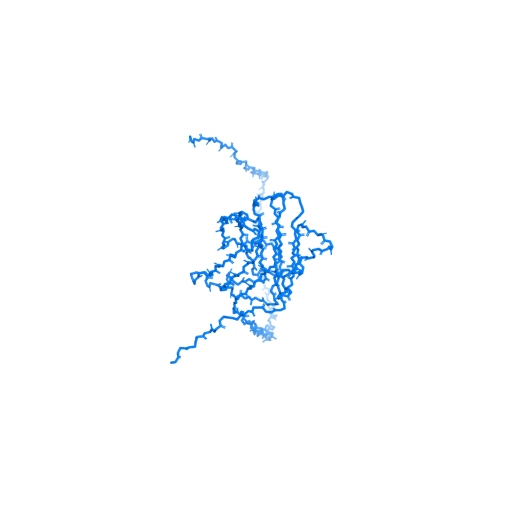0 LYS A CA 1
ATOM 937 C C . LYS A 1 120 ? -8.377 2.491 7.513 1.00 95.62 120 LYS A C 1
ATOM 939 O O . LYS A 1 120 ? -8.386 1.279 7.292 1.00 95.62 120 LYS A O 1
ATOM 944 N N . HIS A 1 121 ? -8.005 3.385 6.599 1.00 97.81 121 HIS A N 1
ATOM 945 C CA . HIS A 1 121 ? -7.577 3.053 5.247 1.00 97.81 121 HIS A CA 1
ATOM 946 C C . HIS A 1 121 ? -6.258 3.748 4.920 1.00 97.81 121 HIS A C 1
ATOM 948 O O . HIS A 1 121 ? -6.056 4.912 5.265 1.00 97.81 121 HIS A O 1
ATOM 954 N N . ILE A 1 122 ? -5.382 3.043 4.209 1.00 97.81 122 ILE A N 1
ATOM 955 C CA . ILE A 1 122 ? -4.133 3.578 3.667 1.00 97.81 122 ILE A CA 1
ATOM 956 C C . ILE A 1 122 ? -4.173 3.397 2.156 1.00 97.81 122 ILE A C 1
ATOM 958 O O . ILE A 1 122 ? -4.346 2.278 1.663 1.00 97.81 122 ILE A O 1
ATOM 962 N N . LYS A 1 123 ? -4.028 4.503 1.432 1.00 98.38 123 LYS A N 1
ATOM 963 C CA . LYS A 1 123 ? -3.929 4.530 -0.019 1.00 98.38 123 LYS A CA 1
ATOM 964 C C . LYS A 1 123 ? -2.472 4.677 -0.419 1.00 98.38 123 LYS A C 1
ATOM 966 O O . LYS A 1 123 ? -1.784 5.602 0.012 1.00 98.38 123 LYS A O 1
ATOM 971 N N . PHE A 1 124 ? -2.044 3.768 -1.276 1.00 98.56 124 PHE A N 1
ATOM 972 C CA . PHE A 1 124 ? -0.735 3.789 -1.890 1.00 98.56 124 PHE A CA 1
ATOM 973 C C . PHE A 1 124 ? -0.916 4.167 -3.354 1.00 98.56 124 PHE A C 1
ATOM 975 O O . PHE A 1 124 ? -1.671 3.505 -4.071 1.00 98.56 124 PHE A O 1
ATOM 982 N N . THR A 1 125 ? -0.233 5.221 -3.784 1.00 98.50 125 THR A N 1
ATOM 983 C CA . THR A 1 125 ? -0.298 5.732 -5.150 1.00 98.50 125 THR A CA 1
ATOM 984 C C . THR A 1 125 ? 1.092 5.673 -5.761 1.00 98.50 125 THR A C 1
ATOM 986 O O . THR A 1 125 ? 1.998 6.389 -5.345 1.00 98.50 125 THR A O 1
ATOM 989 N N . ILE A 1 126 ? 1.258 4.827 -6.770 1.00 98.56 126 ILE A N 1
ATOM 990 C CA . ILE A 1 126 ? 2.453 4.757 -7.605 1.00 98.56 126 ILE A CA 1
ATOM 991 C C . ILE A 1 126 ? 2.342 5.867 -8.642 1.00 98.56 126 ILE A C 1
ATOM 993 O O . ILE A 1 126 ? 1.562 5.764 -9.590 1.00 98.56 126 ILE A O 1
ATOM 997 N N . GLN A 1 127 ? 3.105 6.939 -8.445 1.00 98.25 127 GLN A N 1
ATOM 998 C CA . GLN A 1 127 ? 3.079 8.120 -9.306 1.00 98.25 127 GLN A CA 1
ATOM 999 C C . GLN A 1 127 ? 3.793 7.862 -10.630 1.00 98.25 127 GLN A C 1
ATOM 1001 O O . GLN A 1 127 ? 3.367 8.362 -11.669 1.00 98.25 127 GLN A O 1
ATOM 1006 N N . ARG A 1 128 ? 4.893 7.100 -10.589 1.00 97.88 128 ARG A N 1
ATOM 1007 C CA . ARG A 1 128 ? 5.703 6.721 -11.754 1.00 97.88 128 ARG A CA 1
ATOM 1008 C C . ARG A 1 128 ? 6.399 5.385 -11.509 1.00 97.88 128 ARG A C 1
ATOM 1010 O O . ARG A 1 128 ? 6.717 5.046 -10.368 1.00 97.88 128 ARG A O 1
ATOM 1017 N N . GLY A 1 129 ? 6.711 4.677 -12.588 1.00 97.00 129 GLY A N 1
ATOM 1018 C CA . GLY A 1 129 ? 7.584 3.507 -12.578 1.00 97.00 129 GLY A CA 1
ATOM 1019 C C . GLY A 1 129 ? 8.796 3.672 -13.485 1.00 97.00 129 GLY A C 1
ATOM 1020 O O . GLY A 1 129 ? 8.825 4.542 -14.352 1.00 97.00 129 GLY A O 1
ATOM 1021 N N . HIS A 1 130 ? 9.782 2.797 -13.293 1.00 96.12 130 HIS A N 1
ATOM 1022 C CA . HIS A 1 130 ? 10.955 2.654 -14.171 1.00 96.12 130 HIS A CA 1
ATOM 1023 C C . HIS A 1 130 ? 10.636 1.879 -15.457 1.00 96.12 130 HIS A C 1
ATOM 1025 O O . HIS A 1 130 ? 11.499 1.690 -16.309 1.00 96.12 130 HIS A O 1
ATOM 1031 N N . ASN A 1 131 ? 9.400 1.400 -15.586 1.00 93.75 131 ASN A N 1
ATOM 1032 C CA . ASN A 1 131 ? 8.866 0.737 -16.765 1.00 93.75 131 ASN A CA 1
ATOM 1033 C C . ASN A 1 131 ? 7.347 0.981 -16.850 1.00 93.75 131 ASN A C 1
ATOM 1035 O O . ASN A 1 131 ? 6.745 1.494 -15.901 1.00 93.75 131 ASN A O 1
ATOM 1039 N N . ASP A 1 132 ? 6.721 0.567 -17.950 1.00 93.44 132 ASP A N 1
ATOM 1040 C CA . ASP A 1 132 ? 5.271 0.689 -18.170 1.00 93.44 132 ASP A CA 1
ATOM 1041 C C . ASP A 1 132 ? 4.455 -0.063 -17.108 1.00 93.44 132 ASP A C 1
ATOM 1043 O O . ASP A 1 132 ? 3.352 0.346 -16.752 1.00 93.44 132 ASP A O 1
ATOM 1047 N N . PHE A 1 133 ? 5.022 -1.142 -16.562 1.00 94.50 133 PHE A N 1
ATOM 1048 C CA . PHE A 1 133 ? 4.439 -1.909 -15.468 1.00 94.50 133 PHE A CA 1
ATOM 1049 C C . PHE A 1 133 ? 5.388 -1.974 -14.277 1.00 94.50 133 PHE A C 1
ATOM 1051 O O . PHE A 1 133 ? 6.608 -2.082 -14.428 1.00 94.50 133 PHE A O 1
ATOM 1058 N N . CYS A 1 134 ? 4.801 -1.981 -13.089 1.00 95.94 134 CYS A N 1
ATOM 1059 C CA . CYS A 1 134 ? 5.486 -2.189 -11.825 1.00 95.94 134 CYS A CA 1
ATOM 1060 C C . CYS A 1 134 ? 4.780 -3.288 -11.031 1.00 95.94 134 CYS A C 1
ATOM 1062 O O . CYS A 1 134 ? 3.624 -3.626 -11.301 1.00 95.94 134 CYS A O 1
ATOM 1064 N N . ALA A 1 135 ? 5.481 -3.858 -10.059 1.00 97.19 135 ALA A N 1
ATOM 1065 C CA . ALA A 1 135 ? 4.933 -4.896 -9.202 1.00 97.19 135 ALA A CA 1
ATOM 1066 C C . ALA A 1 135 ? 5.101 -4.546 -7.728 1.00 97.19 135 ALA A C 1
ATOM 1068 O O . ALA A 1 135 ? 6.083 -3.925 -7.315 1.00 97.19 135 ALA A O 1
ATOM 1069 N N . VAL A 1 136 ? 4.146 -4.995 -6.925 1.00 98.44 136 VAL A N 1
ATOM 1070 C CA . VAL A 1 136 ? 4.175 -4.894 -5.468 1.00 98.44 136 VAL A CA 1
ATOM 1071 C C . VAL A 1 136 ? 4.085 -6.306 -4.937 1.00 98.44 136 VAL A C 1
ATOM 1073 O O . VAL A 1 136 ? 3.113 -7.012 -5.191 1.00 98.44 136 VAL A O 1
ATOM 1076 N N . HIS A 1 137 ? 5.123 -6.731 -4.233 1.00 98.50 137 HIS A N 1
ATOM 1077 C CA . HIS A 1 137 ? 5.244 -8.095 -3.737 1.00 98.50 137 HIS A CA 1
ATOM 1078 C C . HIS A 1 137 ? 4.681 -8.223 -2.336 1.00 98.50 137 HIS A C 1
ATOM 1080 O O . HIS A 1 137 ? 4.043 -9.214 -2.011 1.00 98.50 137 HIS A O 1
ATOM 1086 N N . ARG A 1 138 ? 4.940 -7.227 -1.485 1.00 98.50 138 ARG A N 1
ATOM 1087 C CA . ARG A 1 138 ? 4.562 -7.307 -0.080 1.00 98.50 138 ARG A CA 1
ATOM 1088 C C . ARG A 1 138 ? 4.455 -5.933 0.548 1.00 98.50 138 ARG A C 1
ATOM 1090 O O . ARG A 1 138 ? 5.333 -5.097 0.353 1.00 98.50 138 ARG A O 1
ATOM 1097 N N . VAL A 1 139 ? 3.436 -5.751 1.374 1.00 98.69 139 VAL A N 1
ATOM 1098 C CA . VAL A 1 139 ? 3.264 -4.600 2.255 1.00 98.69 139 VAL A CA 1
ATOM 1099 C C . VAL A 1 139 ? 3.116 -5.105 3.686 1.00 98.69 139 VAL A C 1
ATOM 1101 O O . VAL A 1 139 ? 2.274 -5.950 3.986 1.00 98.69 139 VAL A O 1
ATOM 1104 N N . VAL A 1 140 ? 3.946 -4.585 4.584 1.00 98.44 140 VAL A N 1
ATOM 1105 C CA . VAL A 1 140 ? 3.849 -4.816 6.028 1.00 98.44 140 VAL A CA 1
ATOM 1106 C C . VAL A 1 140 ? 3.612 -3.477 6.702 1.00 98.44 140 VAL A C 1
ATOM 1108 O O . VAL A 1 140 ? 4.380 -2.537 6.509 1.00 98.44 140 VAL A O 1
ATOM 1111 N N . ILE A 1 141 ? 2.552 -3.404 7.502 1.00 97.88 141 ILE A N 1
ATOM 1112 C CA . ILE A 1 141 ? 2.173 -2.210 8.255 1.00 97.88 141 ILE A CA 1
ATOM 1113 C C . ILE A 1 141 ? 2.306 -2.545 9.735 1.00 97.88 141 ILE A C 1
ATOM 1115 O O . ILE A 1 141 ? 1.784 -3.561 10.197 1.00 97.88 141 ILE A O 1
ATOM 1119 N N . GLN A 1 142 ? 3.009 -1.693 10.471 1.00 96.00 142 GLN A N 1
ATOM 1120 C CA . GLN A 1 142 ? 3.172 -1.799 11.913 1.00 96.00 142 GLN A CA 1
ATOM 1121 C C . GLN A 1 142 ? 2.506 -0.611 12.591 1.00 96.00 142 GLN A C 1
ATOM 1123 O O . GLN A 1 142 ? 2.636 0.526 12.128 1.00 96.00 142 GLN A O 1
ATOM 1128 N N . GLY A 1 143 ? 1.816 -0.864 13.695 1.00 93.19 143 GLY A N 1
ATOM 1129 C CA . GLY A 1 143 ? 1.109 0.178 14.422 1.00 93.19 143 GLY A CA 1
ATOM 1130 C C . GLY A 1 143 ? 0.527 -0.292 15.744 1.00 93.19 143 GLY A C 1
ATOM 1131 O O . GLY A 1 143 ? 0.750 -1.422 16.185 1.00 93.19 143 GLY A O 1
ATOM 1132 N N . GLU A 1 144 ? -0.234 0.603 16.360 1.00 91.69 144 GLU A N 1
ATOM 1133 C CA . GLU A 1 144 ? -0.960 0.372 17.609 1.00 91.69 144 GLU A CA 1
ATOM 1134 C C . GLU A 1 144 ? -2.444 0.657 17.382 1.00 91.69 144 GLU A C 1
ATOM 1136 O O . GLU A 1 144 ? -2.793 1.684 16.795 1.00 91.69 144 GLU A O 1
ATOM 1141 N N . ALA A 1 145 ? -3.311 -0.268 17.799 1.00 92.31 145 ALA A N 1
ATOM 1142 C CA . ALA A 1 145 ? -4.753 -0.098 17.667 1.00 92.31 145 ALA A CA 1
ATOM 1143 C C . ALA A 1 145 ? -5.222 1.057 18.560 1.00 92.31 145 ALA A C 1
ATOM 1145 O O . ALA A 1 145 ? -4.786 1.176 19.706 1.00 92.31 145 ALA A O 1
ATOM 1146 N N . VAL A 1 146 ? -6.120 1.891 18.044 1.00 90.12 146 VAL A N 1
ATOM 1147 C CA . VAL A 1 146 ? -6.782 2.925 18.841 1.00 90.12 146 VAL A CA 1
ATOM 1148 C C . VAL A 1 146 ? -7.924 2.258 19.610 1.00 90.12 146 VAL A C 1
ATOM 1150 O O . VAL A 1 146 ? -8.802 1.682 18.970 1.00 90.12 146 VAL A O 1
ATOM 1153 N N . PRO A 1 147 ? -7.940 2.306 20.955 1.00 84.62 147 PRO A N 1
ATOM 1154 C CA . PRO A 1 147 ? -9.054 1.772 21.728 1.00 84.62 147 PRO A CA 1
ATOM 1155 C C . PRO A 1 147 ? -10.344 2.510 21.370 1.00 84.62 147 PRO A C 1
ATOM 1157 O O . PRO A 1 147 ? -10.370 3.745 21.365 1.00 84.62 147 PRO A O 1
ATOM 1160 N N . GLU A 1 148 ? -11.414 1.768 21.094 1.00 75.06 148 GLU A N 1
ATOM 1161 C CA . GLU A 1 148 ? -12.745 2.353 20.951 1.00 75.06 148 GLU A CA 1
ATOM 1162 C C . GLU A 1 148 ? -13.130 3.009 22.284 1.00 75.06 148 GLU A C 1
ATOM 1164 O O . GLU A 1 148 ? -13.066 2.386 23.345 1.00 75.06 148 GLU A O 1
ATOM 1169 N N . ARG A 1 149 ? -13.470 4.302 22.259 1.00 67.06 149 ARG A N 1
ATOM 1170 C CA . ARG A 1 149 ? -14.037 4.960 23.437 1.00 67.06 149 ARG A CA 1
ATOM 1171 C C . ARG A 1 149 ? -15.510 4.585 23.487 1.00 67.06 149 ARG A C 1
ATOM 1173 O O . ARG A 1 149 ? -16.263 5.000 22.615 1.00 67.06 149 ARG A O 1
ATOM 1180 N N . GLU A 1 150 ? -15.913 3.828 24.501 1.00 53.62 150 GLU A N 1
ATOM 1181 C CA . GLU A 1 150 ? -17.330 3.650 24.813 1.00 53.62 150 GLU A CA 1
ATOM 1182 C C . GLU A 1 150 ? -17.914 5.023 25.176 1.00 53.62 150 GLU A C 1
ATOM 1184 O O . GLU A 1 150 ? -17.619 5.595 26.230 1.00 53.62 150 GLU A O 1
ATOM 1189 N N . GLU A 1 151 ? -18.706 5.604 24.276 1.00 52.69 151 GLU A N 1
ATOM 1190 C CA . GLU A 1 151 ? -19.499 6.782 24.601 1.00 52.69 151 GLU A CA 1
ATOM 1191 C C . GLU A 1 151 ? -20.591 6.358 25.588 1.00 52.69 151 GLU A C 1
ATOM 1193 O O . GLU A 1 151 ? -21.589 5.741 25.222 1.00 52.69 151 GLU A O 1
ATOM 1198 N N . ASN A 1 152 ? -20.392 6.673 26.870 1.00 43.06 152 ASN A N 1
ATOM 1199 C CA . ASN A 1 152 ? -21.428 6.557 27.891 1.00 43.06 152 ASN A CA 1
ATOM 1200 C C . ASN A 1 152 ? -22.560 7.541 27.561 1.00 43.06 152 ASN A C 1
ATOM 1202 O O . ASN A 1 152 ? -22.538 8.702 27.979 1.00 43.06 152 ASN A O 1
ATOM 1206 N N . ILE A 1 153 ? -23.560 7.077 26.814 1.00 52.97 153 ILE A N 1
ATOM 1207 C CA . ILE A 1 153 ? -24.829 7.780 26.632 1.00 52.97 153 ILE A CA 1
ATOM 1208 C C . ILE A 1 153 ? -25.562 7.724 27.977 1.00 52.97 153 ILE A C 1
ATOM 1210 O O . ILE A 1 153 ? -26.295 6.786 28.275 1.00 52.97 153 ILE A O 1
ATOM 1214 N N . HIS A 1 154 ? -25.326 8.719 28.833 1.00 49.59 154 HIS A N 1
ATOM 1215 C CA . HIS A 1 154 ? -26.179 8.959 29.992 1.00 49.59 154 HIS A CA 1
ATOM 1216 C C . HIS A 1 154 ? -27.490 9.580 29.504 1.00 49.59 154 HIS A C 1
ATOM 1218 O O . HIS A 1 154 ? -27.536 10.745 29.101 1.00 49.59 154 HIS A O 1
ATOM 1224 N N . GLU A 1 155 ? -28.554 8.783 29.551 1.00 48.94 155 GLU A N 1
ATOM 1225 C CA . GLU A 1 155 ? -29.937 9.209 29.377 1.00 48.94 155 GLU A CA 1
ATOM 1226 C C . GLU A 1 155 ? -30.260 10.375 30.332 1.00 48.94 155 GLU A C 1
ATOM 1228 O O . GLU A 1 155 ? -30.431 10.198 31.537 1.00 48.94 155 GLU A O 1
ATOM 1233 N N . ARG A 1 156 ? -30.374 11.602 29.808 1.00 48.81 156 ARG A N 1
ATOM 1234 C CA . ARG A 1 156 ? -31.142 12.664 30.473 1.00 48.81 156 ARG A CA 1
ATOM 1235 C C . ARG A 1 156 ? -32.575 12.572 29.983 1.00 48.81 156 ARG A C 1
ATOM 1237 O O . ARG A 1 156 ? -32.924 13.164 28.967 1.00 48.81 156 ARG A O 1
ATOM 1244 N N . GLY A 1 157 ? -33.397 11.828 30.710 1.00 46.69 157 GLY A N 1
ATOM 1245 C CA . GLY A 1 157 ? -34.792 11.644 30.345 1.00 46.69 157 GLY A CA 1
ATOM 1246 C C . GLY A 1 157 ? -35.699 11.351 31.525 1.00 46.69 157 GLY A C 1
ATOM 1247 O O . GLY A 1 157 ? -36.359 10.331 31.498 1.00 46.69 157 GLY A O 1
ATOM 1248 N N . THR A 1 158 ? -35.777 12.245 32.516 1.00 48.38 158 THR A N 1
ATOM 1249 C CA . THR A 1 158 ? -36.978 12.390 33.366 1.00 48.38 158 THR A CA 1
ATOM 1250 C C . THR A 1 158 ? -36.934 13.704 34.143 1.00 48.38 158 THR A C 1
ATOM 1252 O O . THR A 1 158 ? -36.222 13.808 35.136 1.00 48.38 158 THR A O 1
ATOM 1255 N N . ALA A 1 159 ? -37.732 14.681 33.715 1.00 42.62 159 ALA A N 1
ATOM 1256 C CA . ALA A 1 159 ? -38.464 15.584 34.604 1.00 42.62 159 ALA A CA 1
ATOM 1257 C C . ALA A 1 159 ? -39.565 16.273 33.786 1.00 42.62 159 ALA A 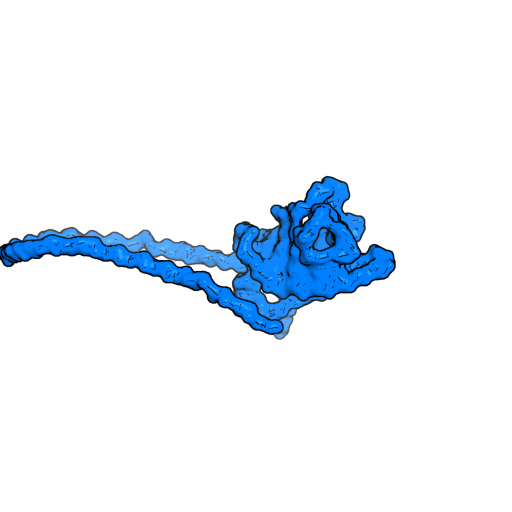C 1
ATOM 1259 O O . ALA A 1 159 ? -39.322 17.238 33.068 1.00 42.62 159 ALA A O 1
ATOM 1260 N N . ARG A 1 160 ? -40.775 15.714 33.874 1.00 50.81 160 ARG A N 1
ATOM 1261 C CA . ARG A 1 160 ? -42.016 16.447 33.629 1.00 50.81 160 ARG A CA 1
ATOM 1262 C C . ARG A 1 160 ? -42.187 17.434 34.784 1.00 50.81 160 ARG A C 1
ATOM 1264 O O . ARG A 1 160 ? -42.064 17.024 35.936 1.00 50.81 160 ARG A O 1
ATOM 1271 N N . SER A 1 161 ? -42.518 18.679 34.485 1.00 45.19 161 SER A N 1
ATOM 1272 C CA . SER A 1 161 ? -43.281 19.521 35.401 1.00 45.19 161 SER A CA 1
ATOM 1273 C C . SER A 1 161 ? -44.255 20.326 34.560 1.00 45.19 161 SER A C 1
ATOM 1275 O O . SER A 1 161 ? -43.851 21.205 33.799 1.00 45.19 161 SER A O 1
ATOM 1277 N N . ASP A 1 162 ? -45.514 19.927 34.667 1.00 49.44 162 ASP A N 1
ATOM 1278 C CA . ASP A 1 162 ? -46.674 20.643 34.175 1.00 49.44 162 ASP A CA 1
ATOM 1279 C C . ASP A 1 162 ? -46.737 22.020 34.850 1.00 49.44 162 ASP A C 1
ATOM 1281 O O . ASP A 1 162 ? -46.672 22.122 36.075 1.00 49.44 162 ASP A O 1
ATOM 1285 N N . THR A 1 163 ? -46.883 23.068 34.049 1.00 43.72 163 THR A N 1
ATOM 1286 C CA . THR A 1 163 ? -47.441 24.351 34.487 1.00 43.72 163 THR A CA 1
ATOM 1287 C C . THR A 1 163 ? -48.368 24.803 33.379 1.00 43.72 163 THR A C 1
ATOM 1289 O O . THR A 1 163 ? -47.917 25.305 32.350 1.00 43.72 163 THR A O 1
ATOM 1292 N N . ASP A 1 164 ? -49.646 24.524 33.593 1.00 45.00 164 ASP A N 1
ATOM 1293 C CA . ASP A 1 164 ? -50.776 25.091 32.878 1.00 45.00 164 ASP A CA 1
ATOM 1294 C C . ASP A 1 164 ? -51.448 26.014 33.901 1.00 45.00 164 ASP A C 1
ATOM 1296 O O . ASP A 1 164 ? -52.076 25.536 34.841 1.00 45.00 164 ASP A O 1
ATOM 1300 N N . ASP A 1 165 ? -51.187 27.314 33.795 1.00 44.22 165 ASP A N 1
ATOM 1301 C CA . ASP A 1 165 ? -51.936 28.358 34.496 1.00 44.22 165 ASP A CA 1
ATOM 1302 C C . ASP A 1 165 ? -52.187 29.467 33.475 1.00 44.22 165 ASP A C 1
ATOM 1304 O O . ASP A 1 165 ? -51.305 30.241 33.090 1.00 44.22 165 ASP A O 1
ATOM 1308 N N . SER A 1 166 ? -53.407 29.446 32.959 1.00 48.22 166 SER A N 1
ATOM 1309 C CA . SER A 1 166 ? -54.016 30.470 32.132 1.00 48.22 166 SER A CA 1
ATOM 1310 C C . SER A 1 166 ? -54.573 31.570 33.028 1.00 48.22 166 SER A C 1
ATOM 1312 O O . SER A 1 166 ? -55.459 31.282 33.825 1.00 48.22 166 SER A O 1
ATOM 1314 N N . ASP A 1 167 ? -54.131 32.812 32.831 1.00 44.28 167 ASP A N 1
ATOM 1315 C CA . ASP A 1 167 ? -54.867 33.994 33.277 1.00 44.28 167 ASP A CA 1
ATOM 1316 C C . ASP A 1 167 ? -54.855 35.078 32.190 1.00 44.28 167 ASP A C 1
ATOM 1318 O O . ASP A 1 167 ? -53.834 35.403 31.576 1.00 44.28 167 ASP A O 1
ATOM 1322 N N . GLU A 1 168 ? -56.058 35.585 31.950 1.00 49.09 168 GLU A N 1
ATOM 1323 C CA . GLU A 1 168 ? -56.470 36.601 30.991 1.00 49.09 168 GLU A CA 1
ATOM 1324 C C . GLU A 1 168 ? -55.894 37.987 31.334 1.00 49.09 168 GLU A C 1
ATOM 1326 O O . GLU A 1 168 ? -55.843 38.368 32.503 1.00 49.09 168 GLU A O 1
ATOM 1331 N N . ASN A 1 169 ? -55.577 38.806 30.321 1.00 40.31 169 ASN A N 1
ATOM 1332 C CA . ASN A 1 169 ? -56.109 40.173 30.306 1.00 40.31 169 ASN A CA 1
ATOM 1333 C C . ASN A 1 169 ? -56.019 40.870 28.941 1.00 40.31 169 ASN A C 1
ATOM 1335 O O . ASN A 1 169 ? -54.998 40.844 28.253 1.00 40.31 169 ASN A O 1
ATOM 1339 N N . GLU A 1 170 ? -57.127 41.523 28.612 1.00 46.88 170 GLU A N 1
ATOM 1340 C CA . GLU A 1 170 ? -57.390 42.382 27.462 1.00 46.88 170 GLU A CA 1
ATOM 1341 C C . GLU A 1 170 ? -56.744 43.772 27.620 1.00 46.88 170 GLU A C 1
ATOM 1343 O O . GLU A 1 170 ? -56.664 44.296 28.729 1.00 46.88 170 GLU A O 1
ATOM 1348 N N . ASN A 1 171 ? -56.315 44.382 26.506 1.00 38.56 171 ASN A N 1
ATOM 1349 C CA . ASN A 1 171 ? -56.757 45.704 26.003 1.00 38.56 171 ASN A CA 1
ATOM 1350 C C . ASN A 1 171 ? -55.835 46.174 24.860 1.00 38.56 171 ASN A C 1
ATOM 1352 O O . ASN A 1 171 ? -54.616 46.074 24.961 1.00 38.56 171 ASN A O 1
ATOM 1356 N N . GLU A 1 172 ? -56.394 46.455 23.673 1.00 42.25 172 GLU A N 1
ATOM 1357 C CA . GLU A 1 172 ? -56.668 47.810 23.131 1.00 42.25 172 GLU A CA 1
ATOM 1358 C C . GLU A 1 172 ? -55.379 48.650 22.959 1.00 42.25 172 GLU A C 1
ATOM 1360 O O . GLU A 1 172 ? -54.626 48.847 23.896 1.00 42.25 172 GLU A O 1
ATOM 1365 N N . GLU A 1 173 ? -54.989 49.173 21.792 1.00 44.34 173 GLU A N 1
ATOM 1366 C CA . GLU A 1 173 ? -55.745 49.981 20.833 1.00 44.34 173 GLU A CA 1
ATOM 1367 C C . GLU A 1 173 ? -54.868 50.231 19.568 1.00 44.34 173 GLU A C 1
ATOM 1369 O O . GLU A 1 173 ? -53.649 50.317 19.676 1.00 44.34 173 GLU A O 1
ATOM 1374 N N . ARG A 1 174 ? -55.510 50.385 18.390 1.00 38.47 174 ARG A N 1
ATOM 1375 C CA . ARG A 1 174 ? -55.264 51.386 17.305 1.00 38.47 174 ARG A CA 1
ATOM 1376 C C . ARG A 1 174 ? -53.799 51.728 16.921 1.00 38.47 174 ARG A C 1
ATOM 1378 O O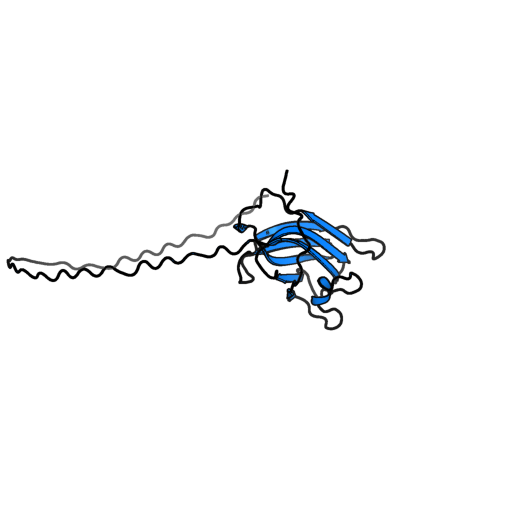 . ARG A 1 174 ? -53.016 52.183 17.730 1.00 38.47 174 ARG A O 1
ATOM 1385 N N . SER A 1 175 ? -53.356 51.792 15.663 1.00 38.78 175 SER A N 1
ATOM 1386 C CA . SER A 1 175 ? -53.979 52.333 14.448 1.00 38.78 175 SER A CA 1
ATOM 1387 C C . SER A 1 175 ? -52.947 52.369 13.301 1.00 38.78 175 SER A C 1
ATOM 1389 O O . SER A 1 175 ? -51.748 52.438 13.539 1.00 38.78 175 SER A O 1
ATOM 1391 N N . ASP A 1 176 ? -53.483 52.416 12.080 1.00 40.34 176 ASP A N 1
ATOM 1392 C CA . ASP A 1 176 ? -53.001 53.135 10.889 1.00 40.34 176 ASP A CA 1
ATOM 1393 C C . ASP A 1 176 ? -51.716 52.717 10.125 1.00 40.34 176 ASP A C 1
ATOM 1395 O O . ASP A 1 176 ? -50.582 52.902 10.546 1.00 40.34 176 ASP A O 1
ATOM 1399 N N . ARG A 1 177 ? -51.990 52.357 8.858 1.00 40.78 177 ARG A N 1
ATOM 1400 C CA . ARG A 1 177 ? -51.349 52.813 7.605 1.00 40.78 177 ARG A CA 1
ATOM 1401 C C . ARG A 1 177 ? -49.906 52.402 7.287 1.00 40.78 177 ARG A C 1
ATOM 1403 O O . ARG A 1 177 ? -48.950 53.058 7.669 1.00 40.78 177 ARG A O 1
ATOM 1410 N N . GLY A 1 178 ? -49.834 51.550 6.262 1.00 34.31 178 GLY A N 1
ATOM 1411 C CA . GLY A 1 178 ? -49.336 51.994 4.956 1.00 34.31 178 GLY A CA 1
ATOM 1412 C C . GLY A 1 178 ? -47.937 51.526 4.558 1.00 34.31 178 GLY A C 1
ATOM 1413 O O . GLY A 1 178 ? -47.005 51.574 5.349 1.00 34.31 178 GLY A O 1
ATOM 1414 N N . GLY A 1 179 ? -47.796 51.187 3.273 1.00 37.75 179 GLY A N 1
ATOM 1415 C CA . GLY A 1 179 ? -46.536 51.371 2.549 1.00 37.75 179 GLY A CA 1
ATOM 1416 C C . GLY A 1 179 ? -45.895 50.116 1.964 1.00 37.75 179 GLY A C 1
ATOM 1417 O O . GLY A 1 179 ? -45.147 49.417 2.633 1.00 37.75 179 GLY A O 1
ATOM 1418 N N . ASP A 1 180 ? -46.193 49.912 0.684 1.00 37.69 180 ASP A N 1
ATOM 1419 C CA . ASP A 1 180 ? -45.371 49.387 -0.415 1.00 37.69 180 ASP A CA 1
ATOM 1420 C C . ASP A 1 180 ? -43.848 49.213 -0.228 1.00 37.69 180 ASP A C 1
ATOM 1422 O O . ASP A 1 180 ? -43.172 49.989 0.442 1.00 37.69 180 ASP A O 1
ATOM 1426 N N . GLY A 1 181 ? -43.297 48.308 -1.048 1.00 37.19 181 GLY A N 1
ATOM 1427 C CA . GLY A 1 181 ? -41.941 48.433 -1.605 1.00 37.19 181 GLY A CA 1
ATOM 1428 C C . GLY A 1 181 ? -41.014 47.285 -1.208 1.00 37.19 181 GLY A C 1
ATOM 1429 O O . GLY A 1 181 ? -40.513 47.227 -0.099 1.00 37.19 181 GLY A O 1
ATOM 1430 N N . GLU A 1 182 ? -40.879 46.238 -2.015 1.00 41.34 182 GLU A N 1
ATOM 1431 C CA . GLU A 1 182 ? -39.992 46.141 -3.183 1.00 41.34 182 GLU A CA 1
ATOM 1432 C C . GLU A 1 182 ? -38.633 45.477 -2.872 1.00 41.34 182 GLU A C 1
ATOM 1434 O O . GLU A 1 182 ? -37.947 45.726 -1.888 1.00 41.34 182 GLU A O 1
ATOM 1439 N N . LYS A 1 183 ? -38.318 44.552 -3.781 1.00 44.09 183 LYS A N 1
ATOM 1440 C CA . LYS A 1 183 ? -37.141 43.705 -3.974 1.00 44.09 183 LYS A CA 1
ATOM 1441 C C . LYS A 1 183 ? -35.803 44.309 -3.533 1.00 44.09 183 LYS A C 1
ATOM 1443 O O . LYS A 1 183 ? -35.456 45.418 -3.919 1.00 44.09 183 LYS A O 1
ATOM 1448 N N . SER A 1 184 ? -34.934 43.447 -2.999 1.00 44.94 184 SER A N 1
ATOM 1449 C CA . SER A 1 184 ? -33.493 43.605 -3.201 1.00 44.94 184 SER A CA 1
ATOM 1450 C C . SER A 1 184 ? -32.833 42.286 -3.601 1.00 44.94 184 SER A C 1
ATOM 1452 O O . SER A 1 184 ? -32.807 41.305 -2.860 1.00 44.94 184 SER A O 1
ATOM 1454 N N . ARG A 1 185 ? -32.336 42.279 -4.841 1.00 45.25 185 ARG A N 1
ATOM 1455 C CA . ARG A 1 185 ? -31.346 41.340 -5.368 1.00 45.25 185 ARG A CA 1
ATOM 1456 C C . ARG A 1 185 ? -30.000 41.685 -4.737 1.00 45.25 185 ARG A C 1
ATOM 1458 O O . ARG A 1 185 ? -29.645 42.857 -4.712 1.00 45.25 185 ARG A O 1
ATOM 1465 N N . ASN A 1 186 ? -29.186 40.687 -4.403 1.00 39.47 186 ASN A N 1
ATOM 1466 C CA . ASN A 1 186 ? -27.743 40.894 -4.481 1.00 39.47 186 ASN A CA 1
ATOM 1467 C C . ASN A 1 186 ? -27.016 39.638 -4.966 1.00 39.47 186 ASN A C 1
ATOM 1469 O O . ASN A 1 186 ? -26.762 38.688 -4.233 1.00 39.47 186 ASN A O 1
ATOM 1473 N N . SER A 1 187 ? -26.700 39.667 -6.256 1.00 38.44 187 SER A N 1
ATOM 1474 C CA . SER A 1 187 ? -25.663 38.884 -6.911 1.00 38.44 187 SER A CA 1
ATOM 1475 C C . SER A 1 187 ? -24.291 39.435 -6.528 1.00 38.44 187 SER A C 1
ATOM 1477 O O . SER A 1 187 ? -24.070 40.640 -6.665 1.00 38.44 187 SER A O 1
ATOM 1479 N N . ARG A 1 188 ? -23.331 38.576 -6.167 1.00 45.41 188 ARG A N 1
ATOM 1480 C CA . 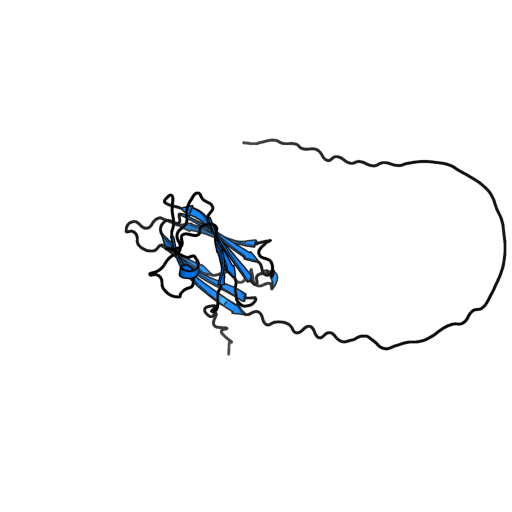ARG A 1 188 ? -21.914 38.951 -6.227 1.00 45.41 188 ARG A CA 1
ATOM 1481 C C . ARG A 1 188 ? -21.083 37.857 -6.887 1.00 45.41 188 ARG A C 1
ATOM 1483 O O . ARG A 1 188 ? -20.805 36.811 -6.318 1.00 45.41 188 ARG A O 1
ATOM 1490 N N . VAL A 1 189 ? -20.735 38.165 -8.130 1.00 41.38 189 VAL A N 1
ATOM 1491 C CA . VAL A 1 189 ? -19.673 37.582 -8.946 1.00 41.38 189 VAL A CA 1
ATOM 1492 C C . VAL A 1 189 ? -18.328 37.866 -8.271 1.00 41.38 189 VAL A C 1
ATOM 1494 O O . VAL A 1 189 ? -18.093 39.001 -7.852 1.00 41.38 189 VAL A O 1
ATOM 1497 N N . VAL A 1 190 ? -17.435 36.876 -8.208 1.00 47.34 190 VAL A N 1
ATOM 1498 C CA . VAL A 1 190 ? -16.002 37.110 -7.972 1.00 47.34 190 VAL A CA 1
ATOM 1499 C C . VAL A 1 190 ? -15.210 36.541 -9.144 1.00 47.34 190 VAL A C 1
ATOM 1501 O O . VAL A 1 190 ? -15.486 35.462 -9.660 1.00 47.34 190 VAL A O 1
ATOM 1504 N N . VAL A 1 191 ? -14.294 37.387 -9.595 1.00 48.03 191 VAL A N 1
ATOM 1505 C CA . VAL A 1 191 ? -13.608 37.434 -10.881 1.00 48.03 191 VAL A CA 1
ATOM 1506 C C . VAL A 1 191 ? -12.397 36.502 -10.919 1.00 48.03 191 VAL A C 1
ATOM 1508 O O . VAL A 1 191 ? -11.642 36.401 -9.957 1.00 48.03 191 VAL A O 1
ATOM 1511 N N . VAL A 1 192 ? -12.199 35.882 -12.083 1.00 45.09 192 VAL A N 1
ATOM 1512 C CA . VAL A 1 192 ? -11.000 35.146 -12.499 1.00 45.09 192 VAL A CA 1
ATOM 1513 C C . VAL A 1 192 ? -9.921 36.120 -12.990 1.00 45.09 192 VAL A C 1
ATOM 1515 O O . VAL A 1 192 ? -10.186 36.978 -13.827 1.00 45.09 192 VAL A O 1
ATOM 1518 N N . GLY A 1 193 ? -8.684 35.919 -12.538 1.00 39.66 193 GLY A N 1
ATOM 1519 C CA . GLY A 1 193 ? -7.448 36.462 -13.118 1.00 39.66 193 GLY A CA 1
ATOM 1520 C C . GLY A 1 193 ? -6.281 36.058 -12.209 1.00 39.66 193 GLY A C 1
ATOM 1521 O O . GLY A 1 193 ? -6.334 36.325 -11.021 1.00 39.66 193 GLY A O 1
ATOM 1522 N N . GLY A 1 194 ? -5.233 35.336 -12.603 1.00 40.66 194 GLY A N 1
ATOM 1523 C CA . GLY A 1 194 ? -4.600 35.187 -13.904 1.00 40.66 194 GLY A CA 1
ATOM 1524 C C . GLY A 1 194 ? -3.368 36.090 -13.976 1.00 40.66 194 GLY A C 1
ATOM 1525 O O . GLY A 1 194 ? -3.522 37.252 -14.331 1.00 40.66 194 GLY A O 1
ATOM 1526 N N . ARG A 1 195 ? -2.162 35.563 -13.686 1.00 42.72 195 ARG A N 1
ATOM 1527 C CA . ARG A 1 195 ? -0.924 35.782 -14.472 1.00 42.72 195 ARG A CA 1
ATOM 1528 C C . ARG A 1 195 ? 0.326 35.130 -13.865 1.00 42.72 195 ARG A C 1
ATOM 1530 O O . ARG A 1 195 ? 0.568 35.178 -12.669 1.00 42.72 195 ARG A O 1
ATOM 1537 N N . LYS A 1 196 ? 1.112 34.579 -14.794 1.00 45.09 196 LYS A N 1
ATOM 1538 C CA . LYS A 1 196 ? 2.468 34.027 -14.697 1.00 45.09 196 LYS A CA 1
ATOM 1539 C C . LYS A 1 196 ? 3.516 35.057 -14.265 1.00 45.09 196 LYS A C 1
ATOM 1541 O O . LYS A 1 196 ? 3.452 36.186 -14.745 1.00 45.09 196 LYS A O 1
ATOM 1546 N N . GLN A 1 197 ? 4.545 34.585 -13.564 1.00 48.12 197 GLN A N 1
ATOM 1547 C CA . GLN A 1 197 ? 5.956 35.023 -13.569 1.00 48.12 197 GLN A CA 1
ATOM 1548 C C . GLN A 1 197 ? 6.776 33.839 -13.006 1.00 48.12 197 GLN A C 1
ATOM 1550 O O . GLN A 1 197 ? 6.249 33.138 -12.151 1.00 48.12 197 GLN A O 1
ATOM 1555 N N . LYS A 1 198 ? 8.010 33.517 -13.386 1.00 49.09 198 LYS A N 1
ATOM 1556 C CA . LYS A 1 198 ? 8.924 33.907 -14.461 1.00 49.09 198 LYS A CA 1
ATOM 1557 C C . LYS A 1 198 ? 9.918 32.749 -14.589 1.00 49.09 198 LYS A C 1
ATOM 1559 O O . LYS A 1 198 ? 10.179 32.124 -13.539 1.00 49.09 198 LYS A O 1
#